Protein AF-A0A0H3ZPJ7-F1 (afdb_monomer)

Foldseek 3Di:
DCVVVVHDPPDPPPCPDDPPDPVDDDDDPDPDDDDPVNVVVVDDPPDPDPPDDDPVPPCPLVVLLVVLLVVLLPVVVVQPDPPSLVVLLVVLLVSSVVSQVPDPDGDDSVSSNVSSVVSSVVCVVQVDPVNVVVVCVVVQVVVCVVDDPSVDDDDCPDCVNVVVCVVVVHDPVVVVVCVVVVVD

Sequence (184 aa):
MIERLKADRGFAGLLTKNPLHPHWQNEFWTEHEYTLDELADYLDLKGHPLRGSEVSGLGRNCELFDSVRQWSYKAIREFWAPNYKRDWNSAVYDHVEALNAQFKVPLPVSEVKAIAKSIANWTYREFTPEKFRQSQAKKGAKGGKASKGGGRPISESSENQQEPWSKLGISRRTYYNWKQSGKI

Secondary structure (DSSP, 8-state):
-TTTTT--TT--S-----TT-TTS----S-SSPPPHHHHHHT---S----S----TTTHHHHHHHHHHHHHHHHHGGGG-STTTHHHHHHHHHHHHHHHHTTSSSPPPHHHHHHHHHHHHHHHHHH--HHHHHHHHHHHHHHHHHH-SGGG----TT-HHHH-HHHHTTS-HHHHHHHHHTT--

InterPro domains:
  IPR004322 Plasmid replicase, bacterial [PF03090] (1-42)
  IPR013321 Arc-type ribbon-helix-helix [G3DSA:1.10.1220.10] (152-181)
  IPR014820 Primase, C-terminal 1 [PF08708] (58-125)

Organism: NCBI:txid212663

Nearest PDB structures (foldseek):
  3vw4-assembly2_B  TM=8.710E-01  e=1.421E-07  Escherichia coli
  7ohd-assembly2_B  TM=3.937E-01  e=5.193E+00  Mus musculus
  6h6j-assembly1_A  TM=3.822E-01  e=5.804E+00  Mus musculus

Structure (mmCIF, N/CA/C/O backbone):
data_AF-A0A0H3ZPJ7-F1
#
_entry.id   AF-A0A0H3ZPJ7-F1
#
loop_
_atom_site.group_PDB
_atom_site.id
_atom_site.type_symbol
_atom_site.label_atom_id
_atom_site.label_alt_id
_atom_site.label_comp_id
_atom_site.label_asym_id
_atom_site.label_entity_id
_atom_site.label_seq_id
_atom_site.pdbx_PDB_ins_code
_atom_site.Cartn_x
_atom_site.Cartn_y
_atom_site.Cartn_z
_atom_site.occupancy
_atom_site.B_iso_or_eq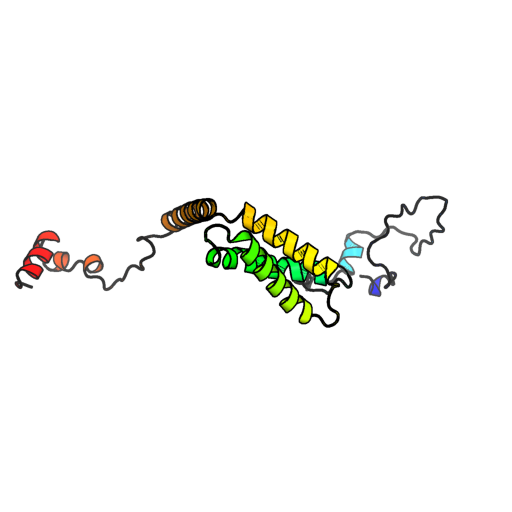uiv
_atom_site.auth_seq_id
_atom_site.auth_comp_id
_atom_site.auth_asym_id
_atom_site.auth_atom_id
_atom_site.pdbx_PDB_model_num
ATOM 1 N N . MET A 1 1 ? -0.942 19.058 -31.421 1.00 57.28 1 MET A N 1
ATOM 2 C CA . MET A 1 1 ? 0.259 19.916 -31.511 1.00 57.28 1 MET A CA 1
ATOM 3 C C . MET A 1 1 ? 1.301 19.425 -32.526 1.00 57.28 1 MET A C 1
ATOM 5 O O . MET A 1 1 ? 1.442 20.096 -33.536 1.00 57.28 1 MET A O 1
ATOM 9 N N . ILE A 1 2 ? 1.963 18.266 -32.343 1.00 60.12 2 ILE A N 1
ATOM 10 C CA . ILE A 1 2 ? 3.084 17.800 -33.207 1.00 60.12 2 ILE A CA 1
ATOM 11 C C . ILE A 1 2 ? 2.729 17.773 -34.706 1.00 60.12 2 ILE A C 1
ATOM 13 O O . ILE A 1 2 ? 3.448 18.340 -35.519 1.00 60.12 2 ILE A O 1
ATOM 17 N N . GLU A 1 3 ? 1.590 17.184 -35.083 1.00 62.16 3 GLU A N 1
ATOM 18 C CA . GLU A 1 3 ? 1.192 17.088 -36.498 1.00 62.16 3 GLU A CA 1
ATOM 19 C C . GLU A 1 3 ? 0.785 18.424 -37.125 1.00 62.16 3 GLU A C 1
ATOM 21 O O . GLU A 1 3 ? 1.022 18.640 -38.310 1.00 62.16 3 GLU A O 1
ATOM 26 N N . ARG A 1 4 ? 0.193 19.329 -36.336 1.00 67.12 4 ARG A N 1
ATOM 27 C CA . ARG A 1 4 ? -0.276 20.634 -36.827 1.00 67.12 4 ARG A CA 1
ATOM 28 C C . ARG A 1 4 ? 0.869 21.623 -37.016 1.00 67.12 4 ARG A C 1
ATOM 30 O O . ARG A 1 4 ? 0.864 22.357 -37.994 1.00 67.12 4 ARG A O 1
ATOM 37 N N . LEU A 1 5 ? 1.866 21.583 -36.131 1.00 70.44 5 LEU A N 1
ATOM 38 C CA . LEU A 1 5 ? 3.073 22.411 -36.225 1.00 70.44 5 LEU A CA 1
ATOM 39 C C . LEU A 1 5 ? 4.174 21.774 -37.088 1.00 70.44 5 LEU A C 1
ATOM 41 O O . LEU A 1 5 ? 5.267 22.320 -37.169 1.00 70.44 5 LEU A O 1
ATOM 45 N N . LYS A 1 6 ? 3.914 20.605 -37.703 1.00 67.75 6 LYS A N 1
ATOM 46 C CA . LYS A 1 6 ? 4.928 19.788 -38.400 1.00 67.75 6 LYS A CA 1
ATOM 47 C C . LYS A 1 6 ? 6.196 19.578 -37.557 1.00 67.75 6 LYS A C 1
ATOM 49 O O . LYS A 1 6 ? 7.298 19.498 -38.091 1.00 67.75 6 LYS A O 1
ATOM 54 N N . ALA A 1 7 ? 6.034 19.504 -36.238 1.00 68.19 7 ALA A N 1
ATOM 55 C CA . ALA A 1 7 ? 7.143 19.296 -35.324 1.00 68.19 7 ALA A CA 1
ATOM 56 C C . ALA A 1 7 ? 7.686 17.868 -35.470 1.00 68.19 7 ALA A C 1
ATOM 58 O O . ALA A 1 7 ? 6.976 16.958 -35.913 1.00 68.19 7 ALA A O 1
ATOM 59 N N . ASP A 1 8 ? 8.943 17.672 -35.076 1.00 67.94 8 ASP A N 1
ATOM 60 C CA . ASP A 1 8 ? 9.596 16.369 -35.144 1.00 67.94 8 ASP A CA 1
ATOM 61 C C . ASP A 1 8 ? 8.809 15.312 -34.347 1.00 67.94 8 ASP A C 1
ATOM 63 O O . ASP A 1 8 ? 8.643 15.400 -33.128 1.00 67.94 8 ASP A O 1
ATOM 67 N N . ARG A 1 9 ? 8.325 14.287 -35.058 1.00 62.84 9 ARG A N 1
ATOM 68 C CA . ARG A 1 9 ? 7.569 13.163 -34.488 1.00 62.84 9 ARG A CA 1
ATOM 69 C C . ARG A 1 9 ? 8.439 12.252 -33.617 1.00 62.84 9 ARG A C 1
ATOM 71 O O . ARG A 1 9 ? 7.895 11.523 -32.793 1.00 62.84 9 ARG A O 1
ATOM 78 N N . GLY A 1 10 ? 9.760 12.284 -33.796 1.00 61.53 10 GLY A N 1
ATOM 79 C CA . GLY A 1 10 ? 10.735 11.544 -32.996 1.00 61.53 10 GLY A CA 1
ATOM 80 C C . GLY A 1 10 ? 11.135 12.245 -31.695 1.00 61.53 10 GLY A C 1
ATOM 81 O O . GLY A 1 10 ? 11.899 11.680 -30.909 1.00 61.53 10 GLY A O 1
ATOM 82 N N . PHE A 1 11 ? 10.630 13.456 -31.437 1.00 65.19 11 PHE A N 1
ATOM 83 C CA . PHE A 1 11 ? 10.995 14.215 -30.248 1.00 65.19 11 PHE A CA 1
ATOM 84 C C . PHE A 1 11 ? 10.421 13.584 -28.967 1.00 65.19 11 PHE A C 1
ATOM 86 O O . PHE A 1 11 ? 9.252 13.749 -28.624 1.00 65.19 11 PHE A O 1
ATOM 93 N N . ALA A 1 12 ? 11.278 12.885 -28.219 1.00 63.12 12 ALA A N 1
ATOM 94 C CA . ALA A 1 12 ? 10.927 12.181 -26.983 1.00 63.12 12 ALA A CA 1
ATOM 95 C C . ALA A 1 12 ? 11.030 13.045 -25.701 1.00 63.12 12 ALA A C 1
ATOM 97 O O . ALA A 1 12 ? 11.075 12.507 -24.596 1.00 63.12 12 ALA A O 1
ATOM 98 N N . GLY A 1 13 ? 11.105 14.379 -25.818 1.00 58.56 13 GLY A N 1
ATOM 99 C CA . GLY A 1 13 ? 11.109 15.297 -24.665 1.00 58.56 13 GLY A CA 1
ATOM 100 C C . GLY A 1 13 ? 12.441 15.432 -23.911 1.00 58.56 13 GLY A C 1
ATOM 101 O O . GLY A 1 13 ? 12.514 16.167 -22.930 1.00 58.56 13 GLY A O 1
ATOM 102 N N . LEU A 1 14 ? 13.508 14.765 -24.359 1.00 58.97 14 LEU A N 1
ATOM 103 C CA . LEU A 1 14 ? 14.833 14.787 -23.725 1.00 58.97 14 LEU A CA 1
ATOM 104 C C . LEU A 1 14 ? 15.836 15.618 -24.541 1.00 58.97 14 LEU A C 1
ATOM 106 O O . LEU A 1 14 ? 16.845 15.103 -25.013 1.00 58.97 14 LEU A O 1
ATOM 110 N N . LEU A 1 15 ? 15.585 16.918 -24.70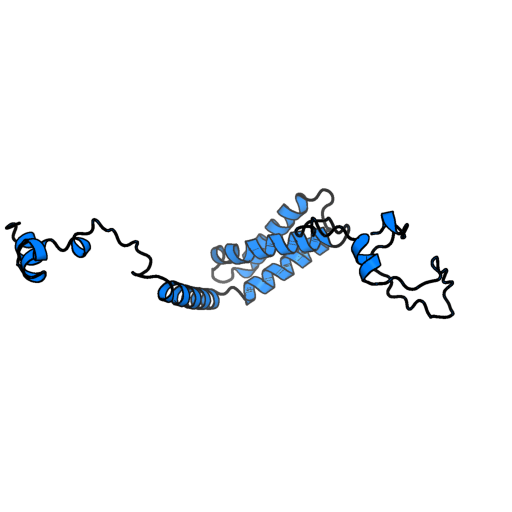0 1.00 58.75 15 LEU A N 1
ATOM 111 C CA . LEU A 1 15 ? 16.628 17.858 -25.128 1.00 58.75 15 LEU A CA 1
ATOM 112 C C . LEU A 1 15 ? 17.147 18.611 -23.899 1.00 58.75 15 LEU A C 1
ATOM 114 O O . LEU A 1 15 ? 16.733 19.725 -23.605 1.00 58.75 15 LEU A O 1
ATOM 118 N N . THR A 1 16 ? 18.105 18.025 -23.173 1.00 57.16 16 THR A N 1
ATOM 119 C CA . THR A 1 16 ? 18.938 18.770 -22.204 1.00 57.16 16 THR A CA 1
ATOM 120 C C . THR A 1 16 ? 20.030 19.514 -22.957 1.00 57.16 16 THR A C 1
ATOM 122 O O . THR A 1 16 ? 21.229 19.245 -22.826 1.00 57.16 16 THR A O 1
ATOM 125 N N . LYS A 1 17 ? 19.600 20.365 -23.875 1.00 66.19 17 LYS A N 1
ATOM 126 C CA . LYS A 1 17 ? 20.463 20.991 -24.847 1.00 66.19 17 LYS A CA 1
ATOM 127 C C . LYS A 1 17 ? 20.026 22.465 -24.942 1.00 66.19 17 LYS A C 1
ATOM 129 O O . LYS A 1 17 ? 18.938 22.728 -25.419 1.00 66.19 17 LYS A O 1
ATOM 134 N N . ASN A 1 18 ? 20.867 23.402 -24.470 1.00 76.31 18 ASN A N 1
ATOM 135 C CA . ASN A 1 18 ? 20.827 24.852 -24.723 1.00 76.31 18 ASN A CA 1
ATOM 136 C C . ASN A 1 18 ? 20.990 25.235 -26.217 1.00 76.31 18 ASN A C 1
ATOM 138 O O . ASN A 1 18 ? 22.128 25.294 -26.695 1.00 76.31 18 ASN A O 1
ATOM 142 N N . PRO A 1 19 ? 19.902 25.570 -26.931 1.00 73.88 19 PRO A N 1
ATOM 143 C CA . PRO A 1 19 ? 19.936 25.878 -28.363 1.00 73.88 19 PRO A CA 1
ATOM 144 C C . PRO A 1 19 ? 20.865 27.043 -28.727 1.00 73.88 19 PRO A C 1
ATOM 146 O O . PRO A 1 19 ? 21.285 27.157 -29.864 1.00 73.88 19 PRO A O 1
ATOM 149 N N . LEU A 1 20 ? 21.260 27.895 -27.779 1.00 76.06 20 LEU A N 1
ATOM 150 C CA . LEU A 1 20 ? 22.161 29.022 -28.036 1.00 76.06 20 LEU A CA 1
ATOM 151 C C . LEU A 1 20 ? 23.656 28.649 -28.001 1.00 76.06 20 LEU A C 1
ATOM 153 O O . LEU A 1 20 ? 24.513 29.529 -28.064 1.00 76.06 20 LEU A O 1
ATOM 157 N N . HIS A 1 21 ? 24.008 27.369 -27.857 1.00 83.00 21 HIS A N 1
ATOM 158 C CA . HIS A 1 21 ? 25.408 26.953 -27.787 1.00 83.00 21 HIS A CA 1
ATOM 159 C C . HIS A 1 21 ? 26.080 26.942 -29.185 1.00 83.00 21 HIS A C 1
ATOM 161 O O . HIS A 1 21 ? 25.574 26.264 -30.079 1.00 83.00 21 HIS A O 1
ATOM 167 N N . PRO A 1 22 ? 27.265 27.570 -29.385 1.00 82.44 22 PRO A N 1
ATOM 168 C CA . PRO A 1 22 ? 27.910 27.713 -30.707 1.00 82.44 22 PRO A CA 1
ATOM 169 C C . PRO A 1 22 ? 28.245 26.407 -31.440 1.00 82.44 22 PRO A C 1
ATOM 171 O O . PRO A 1 22 ? 28.448 26.392 -32.647 1.00 82.44 22 PRO A O 1
ATOM 174 N N . HIS A 1 23 ? 28.345 25.301 -30.704 1.00 81.19 23 HIS A N 1
ATOM 175 C CA . HIS A 1 23 ? 28.649 23.980 -31.262 1.00 81.19 23 HIS A CA 1
ATOM 176 C C . HIS A 1 23 ? 27.481 23.379 -32.063 1.00 81.19 23 HIS A C 1
ATOM 178 O O . HIS A 1 23 ? 27.643 22.313 -32.657 1.00 81.19 23 HIS A O 1
ATOM 184 N N . TRP A 1 24 ? 26.281 23.966 -32.002 1.00 80.88 24 TRP A N 1
ATOM 185 C CA . TRP A 1 24 ? 25.080 23.368 -32.585 1.00 80.88 24 TRP A CA 1
ATOM 186 C C . TRP A 1 24 ? 24.610 24.167 -33.781 1.00 80.88 24 TRP A C 1
ATOM 188 O O . TRP A 1 24 ? 24.592 25.395 -33.775 1.00 80.88 24 TRP A O 1
ATOM 198 N N . GLN A 1 25 ? 24.223 23.433 -34.814 1.00 77.06 25 GLN A N 1
ATOM 199 C CA . GLN A 1 25 ? 23.571 23.999 -35.977 1.00 77.06 25 GLN A CA 1
ATOM 200 C C . GLN A 1 25 ? 22.084 24.057 -35.653 1.00 77.06 25 GLN A C 1
ATOM 202 O O . GLN A 1 25 ? 21.437 23.020 -35.516 1.00 77.06 25 GLN A O 1
ATOM 207 N N . ASN A 1 26 ? 21.577 25.269 -35.452 1.00 76.56 26 ASN A N 1
ATOM 208 C CA . ASN A 1 26 ? 20.162 25.502 -35.212 1.00 76.56 26 ASN A CA 1
ATOM 209 C C . ASN A 1 26 ? 19.521 25.983 -36.505 1.00 76.56 26 ASN A C 1
ATOM 211 O O . ASN A 1 26 ? 20.038 26.891 -37.153 1.00 76.56 26 ASN A O 1
ATOM 215 N N . GLU A 1 27 ? 18.380 25.400 -36.834 1.00 77.69 27 GLU A N 1
ATOM 216 C CA . GLU A 1 27 ? 17.537 25.837 -37.935 1.00 77.69 27 GLU A CA 1
ATOM 217 C C . GLU A 1 27 ? 16.193 26.271 -37.351 1.00 77.69 27 GLU A C 1
ATOM 219 O O . GLU A 1 27 ? 15.517 25.496 -36.669 1.00 77.69 27 GLU A O 1
ATOM 224 N N . PHE A 1 28 ? 15.841 27.537 -37.565 1.00 76.94 28 PHE A N 1
ATOM 225 C CA . PHE A 1 28 ? 14.579 28.108 -37.111 1.00 76.94 28 PHE A CA 1
ATOM 226 C C . PHE A 1 28 ? 13.590 28.084 -38.273 1.00 76.94 28 PHE A C 1
ATOM 228 O O . PHE A 1 28 ? 13.824 28.687 -39.314 1.00 76.94 28 PHE A O 1
ATOM 235 N N . TRP A 1 29 ? 12.477 27.383 -38.083 1.00 74.62 29 TRP A N 1
ATOM 236 C CA . TRP A 1 29 ? 11.461 27.165 -39.119 1.00 74.62 29 TRP A CA 1
ATOM 237 C C . TRP A 1 29 ? 10.381 28.253 -39.132 1.00 74.62 29 TRP A C 1
ATOM 239 O O . TRP A 1 29 ? 9.419 28.180 -39.894 1.00 74.62 29 TRP A O 1
ATOM 249 N N . THR A 1 30 ? 10.488 29.238 -38.242 1.00 77.31 30 THR A N 1
ATOM 250 C CA . THR A 1 30 ? 9.499 30.300 -38.058 1.00 77.31 30 THR A CA 1
ATOM 251 C C . THR A 1 30 ? 10.226 31.592 -37.708 1.00 77.31 30 THR A C 1
ATOM 253 O O . THR A 1 30 ? 11.152 31.582 -36.901 1.00 77.31 30 THR A O 1
ATOM 256 N N . GLU A 1 31 ? 9.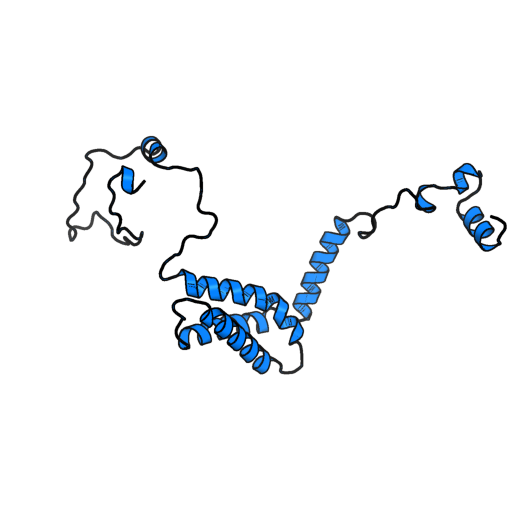818 32.694 -38.333 1.00 79.81 31 GLU A N 1
ATOM 257 C CA . GLU A 1 31 ? 10.445 34.015 -38.166 1.00 79.81 31 GLU A CA 1
ATOM 258 C C . GLU A 1 31 ? 9.879 34.814 -36.981 1.00 79.81 31 GLU A C 1
ATOM 260 O O . GLU A 1 31 ? 10.389 35.882 -36.652 1.00 79.81 31 GLU A O 1
ATOM 265 N N . HIS A 1 32 ? 8.819 34.313 -36.342 1.00 83.81 32 HIS A N 1
ATOM 266 C CA . HIS A 1 32 ? 8.137 34.966 -35.231 1.00 83.81 32 HIS A CA 1
ATOM 267 C C . HIS A 1 32 ? 8.015 34.040 -34.021 1.00 83.81 32 HIS A C 1
ATOM 269 O O . HIS A 1 32 ? 8.053 32.813 -34.129 1.00 83.81 32 HIS A O 1
ATOM 275 N N . GLU A 1 33 ? 7.863 34.661 -32.855 1.00 82.12 33 GLU A N 1
ATOM 276 C CA . GLU A 1 33 ? 7.573 33.966 -31.610 1.00 82.12 33 GLU A CA 1
ATOM 277 C C . GLU A 1 33 ? 6.096 33.577 -31.571 1.00 82.12 33 GLU A C 1
ATOM 279 O O . GLU A 1 33 ? 5.216 34.407 -31.806 1.00 82.12 33 GLU A O 1
ATOM 284 N N . TYR A 1 34 ? 5.824 32.315 -31.247 1.00 81.38 34 TYR A N 1
ATOM 285 C CA . TYR A 1 34 ? 4.460 31.846 -31.045 1.00 81.38 34 TYR A CA 1
ATOM 286 C C . TYR A 1 34 ? 3.856 32.499 -29.802 1.00 81.38 34 TYR A C 1
ATOM 288 O O . TYR A 1 34 ? 4.426 32.431 -28.708 1.00 81.38 34 TYR A O 1
ATOM 296 N N . THR A 1 35 ? 2.669 33.081 -29.949 1.00 85.56 35 THR A N 1
ATOM 297 C CA . THR A 1 35 ? 1.916 33.572 -28.789 1.00 85.56 35 THR A CA 1
ATOM 298 C C . THR A 1 35 ? 1.257 32.409 -28.051 1.00 85.56 35 THR A C 1
ATOM 300 O O . THR A 1 35 ? 0.949 31.370 -28.634 1.00 85.56 35 THR A O 1
ATOM 303 N N . LEU A 1 36 ? 1.019 32.561 -26.745 1.00 79.69 36 LEU A N 1
ATOM 304 C CA . LEU A 1 36 ? 0.392 31.492 -25.959 1.00 79.69 36 LEU A CA 1
ATOM 305 C C . LEU A 1 36 ? -1.026 31.158 -26.455 1.00 79.69 36 LEU A C 1
ATOM 307 O O . LEU A 1 36 ? -1.427 29.998 -26.401 1.00 79.69 36 LEU A O 1
ATOM 311 N N . ASP A 1 37 ? -1.749 32.167 -26.943 1.00 82.69 37 ASP A N 1
ATOM 312 C CA . ASP A 1 37 ? -3.102 32.037 -27.493 1.00 82.69 37 ASP A CA 1
ATOM 313 C C . ASP A 1 37 ? -3.096 31.197 -28.780 1.00 82.69 37 ASP A C 1
ATOM 315 O O . ASP A 1 37 ? -3.807 30.203 -28.891 1.00 82.69 37 ASP A O 1
ATOM 319 N N . GLU A 1 38 ? -2.161 31.489 -29.687 1.00 83.31 38 GLU A N 1
ATOM 320 C CA . GLU A 1 38 ? -1.937 30.700 -30.898 1.00 83.31 38 GLU A CA 1
ATOM 321 C C . GLU A 1 38 ? -1.573 29.239 -30.580 1.00 83.31 38 GLU A C 1
ATOM 323 O O . GLU A 1 38 ? -2.079 28.307 -31.206 1.00 83.31 38 GLU A O 1
ATOM 328 N N . LEU A 1 39 ? -0.716 29.000 -29.582 1.00 80.12 39 LEU A N 1
ATOM 329 C CA . LEU A 1 39 ? -0.367 27.635 -29.177 1.00 80.12 39 LEU A CA 1
ATOM 330 C C . LEU A 1 39 ? -1.571 26.870 -28.608 1.00 80.12 39 LEU A C 1
ATOM 332 O O . LEU A 1 39 ? -1.645 25.645 -28.770 1.00 80.12 39 LEU A O 1
ATOM 336 N N . ALA A 1 40 ? -2.502 27.570 -27.954 1.00 79.88 40 ALA A N 1
ATOM 337 C CA . ALA A 1 40 ? -3.706 26.982 -27.382 1.00 79.88 40 ALA A CA 1
ATOM 338 C C . ALA A 1 40 ? -4.679 26.492 -28.467 1.00 79.88 40 ALA A C 1
ATOM 340 O O . ALA A 1 40 ? -5.249 25.411 -28.310 1.00 79.88 40 ALA A O 1
ATOM 341 N N . ASP A 1 41 ? -4.781 27.188 -29.603 1.00 80.56 41 ASP A N 1
ATOM 342 C CA . ASP A 1 41 ? -5.608 26.770 -30.749 1.00 80.56 41 ASP A CA 1
ATOM 343 C C . ASP A 1 41 ? -5.180 25.412 -31.345 1.00 80.56 41 ASP A C 1
ATOM 345 O O . ASP A 1 41 ? -5.970 24.691 -31.971 1.00 80.56 41 ASP A O 1
ATOM 349 N N . TYR A 1 42 ? -3.920 25.017 -31.136 1.00 73.94 42 TYR A N 1
ATOM 350 C CA . TYR A 1 42 ? -3.364 23.739 -31.595 1.00 73.94 42 TYR A CA 1
ATOM 351 C C . TYR A 1 42 ? -3.416 22.612 -30.550 1.00 73.94 42 TYR A C 1
ATOM 353 O O . TYR A 1 42 ? -2.970 21.481 -30.838 1.00 73.94 42 TYR A O 1
ATOM 361 N N . LEU A 1 43 ? -3.934 22.900 -29.352 1.00 70.88 43 LEU A N 1
ATOM 362 C CA . LEU A 1 43 ? -4.052 21.971 -28.235 1.00 70.88 43 LEU A CA 1
ATOM 363 C C . LEU A 1 43 ? -5.510 21.536 -28.052 1.00 70.88 43 LEU A C 1
ATOM 365 O O . LEU A 1 43 ? -6.354 22.292 -27.581 1.00 70.88 43 LEU A O 1
ATOM 369 N N . ASP A 1 44 ? -5.807 20.276 -28.367 1.00 67.19 44 ASP A N 1
ATOM 370 C CA . ASP A 1 44 ? -7.100 19.700 -28.001 1.00 67.19 44 ASP A CA 1
ATOM 371 C C . ASP A 1 44 ? -7.082 19.306 -26.515 1.00 67.19 44 ASP A C 1
ATOM 373 O O . ASP A 1 44 ? -6.443 18.331 -26.121 1.00 67.19 44 ASP A O 1
ATOM 377 N N . LEU A 1 45 ? -7.756 20.094 -25.673 1.00 65.44 45 LEU A N 1
ATOM 378 C CA . LEU A 1 45 ? -7.901 19.824 -24.236 1.00 65.44 45 LEU A CA 1
ATOM 379 C C . LEU A 1 45 ? -8.919 18.708 -23.943 1.00 65.44 45 LEU A C 1
ATOM 381 O O . LEU A 1 45 ? -9.067 18.290 -22.787 1.00 65.44 45 LEU A O 1
ATOM 385 N N . LYS A 1 46 ? -9.645 18.216 -24.957 1.00 57.31 46 LYS A N 1
ATOM 386 C CA . LYS A 1 46 ? -10.611 17.127 -24.793 1.00 57.31 46 LYS A CA 1
ATOM 387 C C . LYS A 1 46 ? -9.877 15.797 -24.691 1.00 57.31 46 LYS A C 1
ATOM 389 O O . LYS A 1 46 ? -9.697 15.076 -25.662 1.00 57.31 46 LYS A O 1
ATOM 394 N N . GLY A 1 47 ? -9.496 15.461 -23.466 1.00 56.59 47 GLY A N 1
ATOM 395 C CA . GLY A 1 47 ? -8.855 14.191 -23.156 1.00 56.59 47 GLY A CA 1
ATOM 396 C C . GLY A 1 47 ? -7.410 14.397 -22.757 1.00 56.59 47 GLY A C 1
ATOM 397 O O . GLY A 1 47 ? -6.488 13.985 -23.453 1.00 56.59 47 GLY A O 1
ATOM 398 N N . HIS A 1 48 ? -7.208 14.968 -21.570 1.00 45.62 48 HIS A N 1
ATOM 399 C CA . HIS A 1 48 ? -6.004 14.630 -20.827 1.00 45.62 48 HIS A CA 1
ATOM 400 C C . HIS A 1 48 ? -5.946 13.096 -20.778 1.00 45.62 48 HIS A C 1
ATOM 402 O O . HIS A 1 48 ? -6.942 12.501 -20.347 1.00 45.62 48 HIS A O 1
ATOM 408 N N . PRO A 1 49 ? -4.862 12.431 -21.220 1.00 48.97 49 PRO A N 1
ATOM 409 C CA . PRO A 1 49 ? -4.771 10.993 -21.066 1.00 48.97 49 PRO A CA 1
ATOM 410 C C . PRO A 1 49 ? -4.935 10.714 -19.575 1.00 48.97 49 PRO A C 1
ATOM 412 O O . PRO A 1 49 ? -4.135 11.154 -18.739 1.00 48.97 49 PRO A O 1
ATOM 415 N N . LEU A 1 50 ? -6.050 10.070 -19.231 1.00 51.03 50 LEU A N 1
ATOM 416 C CA . LEU A 1 50 ? -6.232 9.425 -17.945 1.00 51.03 50 LEU A CA 1
ATOM 417 C C . LEU A 1 50 ? -5.035 8.489 -17.840 1.00 51.03 50 LEU A C 1
ATOM 419 O O . LEU A 1 50 ? -4.933 7.593 -18.667 1.00 51.03 50 LEU A O 1
ATOM 423 N N . ARG A 1 51 ? -4.090 8.794 -16.937 1.00 49.09 51 ARG A N 1
ATOM 424 C CA . ARG A 1 51 ? -2.862 8.024 -16.653 1.00 49.09 51 ARG A CA 1
ATOM 425 C C . ARG A 1 51 ? -2.882 6.633 -17.293 1.00 49.09 51 ARG A C 1
ATOM 427 O O . ARG A 1 51 ? -3.498 5.720 -16.753 1.00 49.09 51 ARG A O 1
ATOM 434 N N . GLY A 1 52 ? -2.236 6.505 -18.443 1.00 50.12 52 GLY A N 1
ATOM 435 C CA . GLY A 1 52 ? -2.352 5.294 -19.246 1.00 50.12 52 GLY A CA 1
ATOM 436 C C . GLY A 1 52 ? -1.990 5.556 -20.695 1.00 50.12 52 GLY A C 1
ATOM 437 O O . GLY A 1 52 ? -2.820 5.411 -21.578 1.00 50.12 52 GLY A O 1
ATOM 438 N N . SER A 1 53 ? -0.757 5.988 -20.944 1.00 42.03 53 SER A N 1
ATOM 439 C CA . SER A 1 53 ? -0.165 5.872 -22.273 1.00 42.03 53 SER A CA 1
ATOM 440 C C . SER A 1 53 ? 1.233 5.320 -22.087 1.00 42.03 53 SER A C 1
ATOM 442 O O . SER A 1 53 ? 2.032 5.868 -21.327 1.00 42.03 53 SER A O 1
ATOM 444 N N . GLU A 1 54 ? 1.465 4.184 -22.726 1.00 50.12 54 GLU A N 1
ATOM 445 C CA . GLU A 1 54 ? 2.640 3.335 -22.627 1.00 50.12 54 GLU A CA 1
ATOM 446 C C . GLU A 1 54 ? 3.931 4.140 -22.817 1.00 50.12 54 GLU A C 1
ATOM 448 O O . GLU A 1 54 ? 4.321 4.495 -23.928 1.00 50.12 54 GLU A O 1
ATOM 453 N N . VAL A 1 55 ? 4.637 4.414 -21.718 1.00 43.09 55 VAL A N 1
ATOM 454 C CA . VAL A 1 55 ? 6.017 4.896 -21.792 1.00 43.09 55 VAL A CA 1
ATOM 455 C C . VAL A 1 55 ? 6.891 3.671 -22.012 1.00 43.09 55 VAL A C 1
ATOM 457 O O . VAL A 1 55 ? 7.333 3.013 -21.064 1.00 43.09 55 VAL A O 1
ATOM 460 N N . SER A 1 56 ? 7.076 3.348 -23.291 1.00 46.53 56 SER A N 1
ATOM 461 C CA . SER A 1 56 ? 8.046 2.389 -23.817 1.00 46.53 56 SER A CA 1
ATOM 462 C C . SER A 1 56 ? 9.418 2.613 -23.164 1.00 46.53 56 SER A C 1
ATOM 464 O O . SER A 1 56 ? 10.195 3.459 -23.593 1.00 46.53 56 SER A O 1
ATOM 466 N N . GLY A 1 57 ? 9.693 1.889 -22.076 1.00 48.84 57 GLY A N 1
ATOM 467 C CA . GLY A 1 57 ? 10.974 1.903 -21.360 1.00 48.84 57 GLY A CA 1
ATOM 468 C C . GLY A 1 57 ? 10.879 2.142 -19.850 1.00 48.84 57 GLY A C 1
ATOM 469 O O . GLY A 1 57 ? 11.595 1.481 -19.108 1.00 48.84 57 GLY A O 1
ATOM 470 N N . LEU A 1 58 ? 9.962 2.996 -19.382 1.00 54.91 58 LEU A N 1
ATOM 471 C CA . LEU A 1 58 ? 9.771 3.316 -17.950 1.00 54.91 58 LEU A CA 1
ATOM 472 C C . LEU A 1 58 ? 8.515 2.667 -17.347 1.00 54.91 58 LEU A C 1
ATOM 474 O O . LEU A 1 58 ? 8.419 2.526 -16.131 1.00 54.91 58 LEU A O 1
ATOM 478 N N . GLY A 1 59 ? 7.558 2.254 -18.185 1.00 71.50 59 GLY A N 1
ATOM 479 C CA . GLY A 1 59 ? 6.253 1.768 -17.735 1.00 71.50 59 GLY A CA 1
ATOM 480 C C . GLY A 1 59 ? 6.316 0.460 -16.951 1.00 71.50 59 GLY A C 1
ATOM 481 O O . GLY A 1 59 ? 5.795 0.405 -15.851 1.00 71.50 59 GLY A O 1
ATOM 482 N N . ARG A 1 60 ? 7.012 -0.565 -17.461 1.00 84.50 60 ARG A N 1
ATOM 483 C CA . ARG A 1 60 ? 6.969 -1.931 -16.892 1.00 84.50 60 ARG A CA 1
ATOM 484 C C . ARG A 1 60 ? 7.501 -2.016 -15.464 1.00 84.50 60 ARG A C 1
ATOM 486 O O . ARG A 1 60 ? 6.882 -2.650 -14.620 1.00 84.50 60 ARG A O 1
ATOM 493 N N . ASN A 1 61 ? 8.641 -1.377 -15.188 1.00 89.06 61 ASN A N 1
ATOM 494 C CA . ASN A 1 61 ? 9.227 -1.365 -13.846 1.00 89.06 61 ASN A CA 1
ATOM 495 C C . ASN A 1 61 ? 8.303 -0.631 -12.862 1.00 89.06 61 ASN A C 1
ATOM 497 O O . ASN A 1 61 ? 7.955 -1.183 -11.819 1.00 89.06 61 ASN A O 1
ATOM 501 N N . CYS A 1 62 ? 7.843 0.569 -13.235 1.00 87.25 62 CYS A N 1
ATOM 502 C CA . CYS A 1 62 ? 6.924 1.365 -12.423 1.00 87.25 62 CYS A CA 1
ATOM 503 C C . CYS A 1 62 ? 5.582 0.658 -12.205 1.00 87.25 62 CYS A C 1
ATOM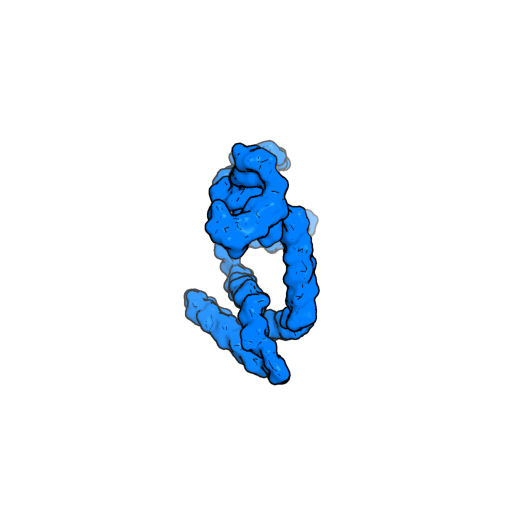 505 O O . CYS A 1 62 ? 5.098 0.622 -11.082 1.00 87.25 62 CYS A O 1
ATOM 507 N N . GLU A 1 63 ? 5.008 0.058 -13.244 1.00 87.94 63 GLU A N 1
ATOM 508 C CA . GLU A 1 63 ? 3.746 -0.682 -13.203 1.00 87.94 63 GLU A CA 1
ATOM 509 C C . GLU A 1 63 ? 3.849 -1.915 -12.306 1.00 87.94 63 GLU A C 1
ATOM 511 O O . GLU A 1 63 ? 2.993 -2.133 -11.444 1.00 87.94 63 GLU A O 1
ATOM 516 N N . LEU A 1 64 ? 4.931 -2.686 -12.453 1.00 91.62 64 LEU A N 1
ATOM 517 C CA . LEU A 1 64 ? 5.208 -3.838 -11.605 1.00 91.62 64 LEU A CA 1
ATOM 518 C C . LEU A 1 64 ? 5.387 -3.401 -10.147 1.00 91.62 64 LEU A C 1
ATOM 520 O O . LEU A 1 64 ? 4.767 -3.965 -9.247 1.00 91.62 64 LEU A O 1
ATOM 524 N N . PHE A 1 65 ? 6.171 -2.349 -9.902 1.00 94.56 65 PHE A N 1
ATOM 52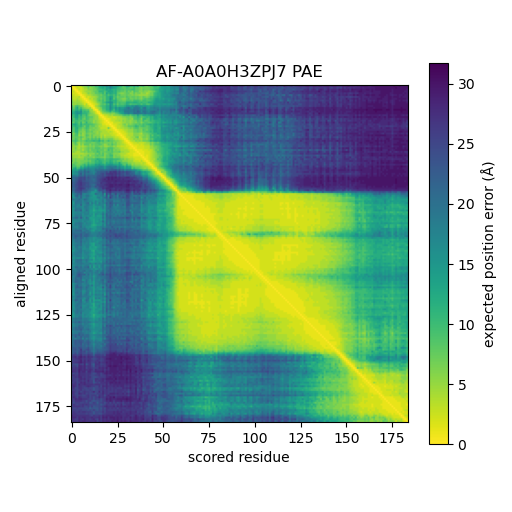5 C CA . PHE A 1 65 ? 6.369 -1.796 -8.566 1.00 94.56 65 PHE A CA 1
ATOM 526 C C . PHE A 1 65 ? 5.061 -1.274 -7.951 1.00 94.56 65 PHE A C 1
ATOM 528 O O . PHE A 1 65 ? 4.762 -1.581 -6.795 1.00 94.56 65 PHE A O 1
ATOM 535 N N . ASP A 1 66 ? 4.263 -0.514 -8.704 1.00 92.69 66 ASP A N 1
ATOM 536 C CA . ASP A 1 66 ? 2.998 0.067 -8.252 1.00 92.69 66 ASP A CA 1
ATOM 537 C C . ASP A 1 66 ? 1.947 -0.999 -7.936 1.00 92.69 66 ASP A C 1
ATOM 539 O O . ASP A 1 66 ? 1.235 -0.883 -6.933 1.00 92.69 66 ASP A O 1
ATOM 543 N N . SER A 1 67 ? 1.883 -2.053 -8.744 1.00 92.94 67 SER A N 1
ATOM 544 C CA . SER A 1 67 ? 0.961 -3.170 -8.537 1.00 92.94 67 SER A CA 1
ATOM 545 C C . SER A 1 67 ? 1.356 -3.979 -7.301 1.00 92.94 67 SER A C 1
ATOM 547 O O . SER A 1 67 ? 0.561 -4.146 -6.369 1.00 92.94 67 SER A O 1
ATOM 549 N N . VAL A 1 68 ? 2.625 -4.396 -7.228 1.00 96.19 68 VAL A N 1
ATOM 550 C CA . VAL A 1 68 ? 3.139 -5.221 -6.125 1.00 96.19 68 VAL A CA 1
ATOM 551 C C . VAL A 1 68 ? 3.104 -4.452 -4.807 1.00 96.19 68 VAL A C 1
ATOM 553 O O . VAL A 1 68 ? 2.711 -5.013 -3.783 1.00 96.19 68 VAL A O 1
ATOM 556 N N . ARG A 1 69 ? 3.465 -3.159 -4.782 1.00 95.69 69 ARG A N 1
ATOM 557 C CA . ARG A 1 69 ? 3.462 -2.396 -3.523 1.00 95.69 69 ARG A CA 1
ATOM 558 C C . ARG A 1 69 ? 2.051 -2.287 -2.946 1.00 95.69 69 ARG A C 1
ATOM 560 O O . ARG A 1 69 ? 1.880 -2.462 -1.743 1.00 95.69 69 ARG A O 1
ATOM 567 N N . GLN A 1 70 ? 1.032 -2.056 -3.776 1.00 95.38 70 GLN A N 1
ATOM 568 C CA . GLN A 1 70 ? -0.349 -1.935 -3.304 1.00 95.38 70 GLN A CA 1
ATOM 569 C C . GLN A 1 70 ? -0.871 -3.250 -2.726 1.00 95.38 70 GLN A C 1
ATOM 571 O O . GLN A 1 70 ? -1.511 -3.244 -1.669 1.00 95.38 70 GLN A O 1
ATOM 576 N N . TRP A 1 71 ? -0.556 -4.369 -3.383 1.00 97.00 71 TRP A N 1
ATOM 577 C CA . TRP A 1 71 ? -0.821 -5.704 -2.854 1.00 97.00 71 TRP A CA 1
ATOM 578 C C . TRP A 1 71 ? -0.103 -5.921 -1.511 1.00 97.00 71 TRP A C 1
ATOM 580 O O . TRP A 1 71 ? -0.733 -6.280 -0.510 1.00 97.00 71 TRP A O 1
ATOM 590 N N . SER A 1 72 ? 1.189 -5.588 -1.450 1.00 96.94 72 SER A N 1
ATOM 591 C CA . SER A 1 72 ? 2.049 -5.856 -0.293 1.00 96.94 72 SER A CA 1
ATOM 592 C C . SER A 1 72 ? 1.577 -5.176 0.999 1.00 96.94 72 SER A C 1
ATOM 594 O O . SER A 1 72 ? 1.660 -5.769 2.074 1.00 96.94 72 SER A O 1
ATOM 596 N N . TYR A 1 73 ? 0.990 -3.975 0.906 1.00 95.25 73 TYR A N 1
ATOM 597 C CA . TYR A 1 73 ? 0.463 -3.229 2.059 1.00 95.25 73 TYR A CA 1
ATOM 598 C C . TYR A 1 73 ? -0.644 -3.981 2.803 1.00 95.25 73 TYR A C 1
ATOM 600 O O . TYR A 1 73 ? -0.862 -3.757 3.997 1.00 95.25 73 TYR A O 1
ATOM 608 N N . LYS A 1 74 ? -1.377 -4.846 2.093 1.00 95.00 74 LYS A N 1
ATOM 609 C CA . LYS A 1 74 ? -2.435 -5.680 2.664 1.00 95.00 74 LYS A CA 1
ATOM 610 C C . LYS A 1 74 ? -1.911 -7.062 3.032 1.00 95.00 74 LYS A C 1
ATOM 612 O O . LYS A 1 74 ? -2.225 -7.504 4.138 1.00 95.00 74 LYS A O 1
ATOM 617 N N . ALA A 1 75 ? -1.139 -7.681 2.137 1.00 96.31 75 ALA A N 1
ATOM 618 C CA . ALA A 1 75 ? -0.680 -9.065 2.242 1.00 96.31 75 ALA A CA 1
ATOM 619 C C . ALA A 1 75 ? 0.279 -9.294 3.416 1.00 96.31 75 ALA A C 1
ATOM 621 O O . ALA A 1 75 ? 0.165 -10.304 4.098 1.00 96.31 75 ALA A O 1
ATOM 622 N N . ILE A 1 76 ? 1.153 -8.329 3.741 1.00 95.88 76 ILE A N 1
ATOM 623 C CA . ILE A 1 76 ? 2.135 -8.485 4.833 1.00 95.88 76 ILE A CA 1
ATOM 624 C C . ILE A 1 76 ? 1.501 -8.838 6.188 1.00 95.88 76 ILE A C 1
ATOM 626 O O . ILE A 1 76 ? 2.137 -9.456 7.038 1.00 95.88 76 ILE A O 1
ATOM 630 N N . ARG A 1 77 ? 0.228 -8.480 6.386 1.00 93.31 77 ARG A N 1
ATOM 631 C CA . ARG A 1 77 ? -0.518 -8.757 7.619 1.00 93.31 77 ARG A CA 1
ATOM 632 C C . ARG A 1 77 ? -0.753 -10.249 7.854 1.00 93.31 77 ARG A C 1
ATOM 634 O O . ARG A 1 77 ? -0.885 -10.649 9.003 1.00 93.31 77 ARG A O 1
ATOM 641 N N . GLU A 1 78 ? -0.800 -11.050 6.793 1.00 94.31 78 GLU A N 1
ATOM 642 C CA . GLU A 1 78 ? -0.978 -12.508 6.866 1.00 94.31 78 GLU A CA 1
ATOM 643 C C . GLU A 1 78 ? 0.309 -13.217 7.304 1.00 94.31 78 GLU A C 1
ATOM 645 O O . GLU A 1 78 ? 0.260 -14.311 7.856 1.00 94.31 78 GLU A O 1
ATOM 650 N N . PHE A 1 79 ? 1.459 -12.563 7.126 1.00 93.56 79 PHE A N 1
ATOM 651 C CA . PHE A 1 79 ? 2.775 -13.117 7.436 1.00 93.56 79 PHE A CA 1
ATOM 652 C C . PHE A 1 79 ? 3.285 -12.722 8.825 1.00 93.56 79 PHE A C 1
ATOM 654 O O . PHE A 1 79 ? 4.396 -13.093 9.185 1.00 93.56 79 PHE A O 1
ATOM 661 N N . TRP A 1 80 ? 2.524 -11.966 9.623 1.00 92.19 80 TRP A N 1
ATOM 662 C CA . TRP A 1 80 ? 2.956 -11.552 10.959 1.00 92.19 80 TRP A CA 1
ATOM 663 C C . TRP A 1 80 ? 3.118 -12.753 11.905 1.00 92.19 80 TRP A C 1
ATOM 665 O O . TRP A 1 80 ? 2.180 -13.184 12.569 1.00 92.19 80 TRP A O 1
ATOM 675 N N . ALA A 1 81 ? 4.348 -13.247 12.004 1.00 90.00 81 ALA A N 1
ATOM 676 C CA . ALA A 1 81 ? 4.782 -14.302 12.913 1.00 90.00 81 ALA A CA 1
ATOM 677 C C . ALA A 1 81 ? 6.202 -13.991 13.425 1.00 90.00 81 ALA A C 1
ATOM 679 O O . ALA A 1 81 ? 6.872 -13.110 12.888 1.00 90.00 81 ALA A O 1
ATOM 680 N N . PRO A 1 82 ? 6.722 -14.670 14.455 1.00 86.94 82 PRO A N 1
ATOM 681 C CA . PRO A 1 82 ? 8.137 -14.553 14.798 1.00 86.94 82 PRO A CA 1
ATOM 682 C C . PRO A 1 82 ? 9.027 -14.957 13.605 1.00 86.94 82 PRO A C 1
ATOM 684 O O . PRO A 1 82 ? 8.802 -15.991 12.989 1.00 86.94 82 PRO A O 1
ATOM 687 N N . ASN A 1 83 ? 10.046 -14.154 13.277 1.00 89.75 83 ASN A N 1
ATOM 688 C CA . ASN A 1 83 ? 11.052 -14.443 12.235 1.00 89.75 83 ASN A CA 1
ATOM 689 C C . ASN A 1 83 ? 10.544 -14.627 10.785 1.00 89.75 83 ASN A C 1
ATOM 691 O O . ASN A 1 83 ? 11.260 -15.162 9.941 1.00 89.75 83 ASN A O 1
ATOM 695 N N . TYR A 1 84 ? 9.379 -14.080 10.443 1.00 93.06 84 TYR A N 1
ATOM 696 C CA . TYR A 1 84 ? 8.763 -14.183 9.110 1.00 93.06 84 TYR A CA 1
ATOM 697 C C . TYR A 1 84 ? 9.485 -13.469 7.951 1.00 93.06 84 TYR A C 1
ATOM 699 O O . TYR A 1 84 ? 9.033 -13.524 6.810 1.00 93.06 84 TYR A O 1
ATOM 707 N N . LYS A 1 85 ? 10.601 -12.769 8.199 1.00 93.81 85 LYS A N 1
ATOM 708 C CA . LYS A 1 85 ? 11.281 -11.938 7.186 1.00 93.81 85 LYS A CA 1
ATOM 709 C C . LYS A 1 85 ? 11.676 -12.726 5.934 1.00 93.81 85 LYS A C 1
ATOM 711 O O . LYS A 1 85 ? 11.574 -12.206 4.826 1.00 93.81 85 LYS A O 1
ATOM 716 N N . ARG A 1 86 ? 12.164 -13.958 6.108 1.00 94.62 86 ARG A N 1
ATOM 717 C CA . ARG A 1 86 ? 12.578 -14.812 4.986 1.00 94.62 86 ARG A CA 1
ATOM 718 C C . ARG A 1 86 ? 11.375 -15.198 4.132 1.00 94.62 86 ARG A C 1
ATOM 720 O O . ARG A 1 86 ? 11.418 -15.024 2.919 1.00 94.62 86 ARG A O 1
ATOM 727 N N . ASP A 1 87 ? 10.316 -15.660 4.783 1.00 95.12 87 ASP A N 1
ATOM 728 C CA . ASP A 1 87 ? 9.114 -16.143 4.111 1.00 95.12 87 ASP A CA 1
ATOM 729 C C . ASP A 1 87 ? 8.380 -14.977 3.423 1.00 95.12 87 ASP A C 1
ATOM 731 O O . ASP A 1 87 ? 7.931 -15.113 2.290 1.00 95.12 87 ASP A O 1
ATOM 735 N N . TRP A 1 88 ? 8.391 -13.783 4.031 1.00 97.06 88 TRP A N 1
ATOM 736 C CA . TRP A 1 88 ? 7.903 -12.549 3.407 1.00 97.06 88 TRP A CA 1
ATOM 737 C C . TRP A 1 88 ? 8.701 -12.148 2.164 1.00 97.06 88 TRP A C 1
ATOM 739 O O . TRP A 1 88 ? 8.119 -11.830 1.129 1.00 97.06 88 TRP A O 1
ATOM 749 N N . ASN A 1 89 ? 10.035 -12.175 2.237 1.00 96.38 89 ASN A N 1
ATOM 750 C CA . ASN A 1 89 ? 10.874 -11.861 1.081 1.00 96.38 89 ASN A CA 1
ATOM 751 C C . ASN A 1 89 ? 10.628 -12.836 -0.080 1.00 96.38 89 ASN A C 1
ATOM 753 O O . ASN A 1 89 ? 10.618 -12.395 -1.228 1.00 96.38 89 ASN A O 1
ATOM 757 N N . SER A 1 90 ? 10.421 -14.126 0.217 1.00 96.38 90 SER A N 1
ATOM 758 C CA . SER A 1 90 ? 10.068 -15.134 -0.790 1.00 96.38 90 SER A CA 1
ATOM 759 C C . SER A 1 90 ? 8.707 -14.832 -1.407 1.00 96.38 90 SER A C 1
ATOM 761 O O . SER A 1 90 ? 8.616 -14.681 -2.616 1.00 96.38 90 SER A O 1
ATOM 763 N N . ALA A 1 91 ? 7.678 -14.610 -0.585 1.00 97.12 91 ALA A N 1
ATOM 764 C CA . ALA A 1 91 ? 6.326 -14.335 -1.068 1.00 97.12 91 ALA A CA 1
ATOM 765 C C . ALA A 1 91 ? 6.250 -13.087 -1.964 1.00 97.12 91 ALA A C 1
ATOM 767 O O . ALA A 1 91 ? 5.545 -13.080 -2.972 1.00 97.12 91 ALA A O 1
ATOM 768 N N . VAL A 1 92 ? 6.984 -12.020 -1.620 1.00 97.69 92 VAL A N 1
ATOM 769 C CA . VAL A 1 92 ? 7.061 -10.819 -2.465 1.00 97.69 92 VAL A CA 1
ATOM 770 C C . VAL A 1 92 ? 7.791 -11.119 -3.771 1.00 97.69 92 VAL A C 1
ATOM 772 O O . VAL A 1 92 ? 7.353 -10.648 -4.815 1.00 97.69 92 VAL A O 1
ATOM 775 N N . TYR A 1 93 ? 8.883 -11.887 -3.731 1.00 97.75 93 TYR A N 1
ATOM 776 C CA . TYR A 1 93 ? 9.600 -12.290 -4.940 1.00 97.75 93 TYR A CA 1
ATOM 777 C C . TYR A 1 93 ? 8.702 -13.103 -5.880 1.00 97.75 93 TYR A C 1
ATOM 779 O O . TYR A 1 93 ? 8.565 -12.724 -7.041 1.00 97.75 93 TYR A O 1
ATOM 787 N N . ASP A 1 94 ? 8.024 -14.125 -5.359 1.00 97.19 94 ASP A N 1
ATOM 788 C CA . ASP A 1 94 ? 7.125 -14.992 -6.125 1.00 97.19 94 ASP A CA 1
ATOM 789 C C . ASP A 1 94 ? 5.983 -14.180 -6.761 1.00 97.19 94 ASP A C 1
ATOM 791 O O . ASP A 1 94 ? 5.623 -14.381 -7.921 1.00 97.19 94 ASP A O 1
ATOM 795 N N . HIS A 1 95 ? 5.449 -13.188 -6.038 1.00 97.06 95 HIS A N 1
ATOM 796 C CA . HIS A 1 95 ? 4.408 -12.305 -6.563 1.00 97.06 95 HIS A CA 1
ATOM 797 C C . HIS A 1 95 ? 4.914 -11.378 -7.681 1.00 97.06 95 HIS A C 1
ATOM 799 O O . HIS A 1 95 ? 4.227 -11.179 -8.683 1.00 97.06 95 HIS A O 1
ATOM 805 N N . VAL A 1 96 ? 6.118 -10.814 -7.533 1.00 96.88 96 VAL A N 1
ATOM 806 C CA . VAL A 1 96 ? 6.743 -9.971 -8.568 1.00 96.88 96 VAL A CA 1
ATOM 807 C C . VAL A 1 96 ? 7.052 -10.808 -9.809 1.00 96.88 96 VAL A C 1
ATOM 809 O O . VAL A 1 96 ? 6.806 -10.354 -10.923 1.00 96.88 96 VAL A O 1
ATOM 812 N N . GLU A 1 97 ? 7.561 -12.028 -9.636 1.00 96.06 97 GLU A N 1
ATOM 813 C CA . GLU A 1 97 ? 7.861 -12.950 -10.732 1.00 96.06 97 GLU A CA 1
ATOM 814 C C . GLU A 1 97 ? 6.588 -13.351 -11.493 1.00 96.06 97 GLU A C 1
ATOM 816 O O . GLU A 1 97 ? 6.558 -13.270 -12.723 1.00 96.06 97 GLU A O 1
ATOM 821 N N . ALA A 1 98 ? 5.505 -13.666 -10.774 1.00 95.75 98 ALA A N 1
ATOM 822 C CA . ALA A 1 98 ? 4.210 -14.001 -11.364 1.00 95.75 98 ALA A CA 1
ATOM 823 C C . ALA A 1 98 ? 3.602 -12.853 -12.187 1.00 95.75 98 ALA A C 1
ATOM 825 O O . ALA A 1 98 ? 3.013 -13.097 -13.241 1.00 95.75 98 ALA A O 1
ATOM 826 N N . LEU A 1 99 ? 3.740 -11.602 -11.734 1.00 93.75 99 LEU A N 1
ATOM 827 C CA . LEU A 1 99 ? 3.288 -10.433 -12.496 1.00 93.75 99 LEU A CA 1
ATOM 828 C C . LEU A 1 99 ? 4.222 -10.122 -13.672 1.00 93.75 99 LEU A C 1
ATOM 830 O O . LEU A 1 99 ? 3.753 -9.788 -14.757 1.00 93.75 99 LEU A O 1
ATOM 834 N N . ASN A 1 100 ? 5.534 -10.289 -13.501 1.00 93.75 100 ASN A N 1
ATOM 835 C CA . ASN A 1 100 ? 6.503 -10.079 -14.576 1.00 93.75 100 ASN A CA 1
ATOM 836 C C . ASN A 1 100 ? 6.294 -11.049 -15.753 1.00 93.75 100 ASN A C 1
ATOM 838 O O . ASN A 1 100 ? 6.492 -10.669 -16.905 1.00 93.75 100 ASN A O 1
ATOM 842 N N . ALA A 1 101 ? 5.855 -12.281 -15.472 1.00 92.19 101 ALA A N 1
ATOM 843 C CA . ALA A 1 101 ? 5.539 -13.289 -16.484 1.00 92.19 101 ALA A CA 1
ATOM 844 C C . ALA A 1 101 ? 4.334 -12.922 -17.375 1.00 92.19 101 ALA A C 1
ATOM 846 O O . ALA A 1 101 ? 4.173 -13.499 -18.447 1.00 92.19 101 ALA A O 1
ATOM 847 N N . GLN A 1 102 ? 3.497 -11.967 -16.957 1.00 90.94 102 GLN A N 1
ATOM 848 C CA . GLN A 1 102 ? 2.342 -11.504 -17.736 1.00 90.94 102 GLN A CA 1
ATOM 849 C C . GLN A 1 102 ? 2.731 -10.471 -18.801 1.00 90.94 102 GLN A C 1
ATOM 851 O O . GLN A 1 102 ? 1.969 -10.233 -19.739 1.00 90.94 102 GLN A O 1
ATOM 856 N N . PHE A 1 103 ? 3.915 -9.859 -18.692 1.00 87.38 103 PHE A N 1
ATOM 857 C CA . PHE A 1 103 ? 4.393 -8.932 -19.709 1.00 87.38 103 PHE A CA 1
ATOM 858 C C . PHE A 1 103 ? 4.775 -9.671 -20.991 1.00 87.38 103 PHE A C 1
ATOM 860 O O . PHE A 1 103 ? 5.460 -10.691 -20.963 1.00 87.38 103 PHE A O 1
ATOM 867 N N . LYS A 1 104 ? 4.436 -9.077 -22.143 1.00 85.56 104 LYS A N 1
ATOM 868 C CA . LYS A 1 104 ? 4.847 -9.578 -23.467 1.00 85.56 104 LYS A CA 1
ATOM 869 C C . LYS A 1 104 ? 6.364 -9.772 -23.577 1.00 85.56 104 LYS A C 1
ATOM 871 O O . LYS A 1 104 ? 6.826 -10.692 -24.242 1.00 85.56 104 LYS A O 1
ATOM 876 N N . VAL A 1 105 ? 7.129 -8.885 -22.938 1.00 85.88 105 VAL A N 1
ATOM 877 C CA . VAL A 1 105 ? 8.583 -8.997 -22.785 1.00 85.88 105 VAL A CA 1
ATOM 878 C C . VAL A 1 105 ? 8.914 -8.818 -21.301 1.00 85.88 105 VAL A C 1
ATOM 880 O O . VAL A 1 105 ? 8.901 -7.670 -20.828 1.00 85.88 105 VAL A O 1
ATOM 883 N N . PRO A 1 106 ? 9.192 -9.919 -20.578 1.00 89.44 106 PRO A N 1
ATOM 884 C CA . PRO A 1 106 ? 9.524 -9.883 -19.158 1.00 89.44 106 PRO A CA 1
ATOM 885 C C . PRO A 1 106 ? 10.785 -9.066 -18.864 1.00 89.44 106 PRO A C 1
ATOM 887 O O . PRO A 1 106 ? 11.710 -8.995 -19.677 1.00 89.44 106 PRO A O 1
ATOM 890 N N . LEU A 1 107 ? 10.835 -8.466 -17.675 1.00 90.25 107 LEU A N 1
ATOM 891 C CA . LEU A 1 107 ? 12.036 -7.831 -17.136 1.00 90.25 107 LEU A CA 1
ATOM 892 C C . LEU A 1 107 ? 13.085 -8.890 -16.755 1.00 90.25 107 LEU A C 1
ATOM 894 O O . LEU A 1 107 ? 12.717 -10.008 -16.372 1.00 90.25 107 LEU A O 1
ATOM 898 N N . PRO A 1 108 ? 14.386 -8.551 -16.809 1.00 93.50 108 PRO A N 1
ATOM 899 C CA . PRO A 1 108 ? 15.447 -9.448 -16.380 1.00 93.50 108 PRO A CA 1
ATOM 900 C C . PRO A 1 108 ? 15.350 -9.761 -14.882 1.00 93.50 108 PRO A C 1
ATOM 902 O O . PRO A 1 108 ? 14.939 -8.938 -14.062 1.00 93.50 108 PRO A O 1
ATOM 905 N N . VAL A 1 109 ? 15.812 -10.955 -14.505 1.00 94.25 109 VAL A N 1
ATOM 906 C CA . VAL A 1 109 ? 15.753 -11.467 -13.123 1.00 94.25 109 VAL A CA 1
ATOM 907 C C . VAL A 1 109 ? 16.433 -10.527 -12.118 1.00 94.25 109 VAL A C 1
ATOM 909 O O . VAL A 1 109 ? 16.011 -10.435 -10.966 1.00 94.25 109 VAL A O 1
ATOM 912 N N . SER A 1 110 ? 17.480 -9.804 -12.527 1.00 95.06 110 SER A N 1
ATOM 913 C CA . SER A 1 110 ? 18.150 -8.807 -11.683 1.00 95.06 110 SER A CA 1
ATOM 914 C C . SER A 1 110 ? 17.218 -7.660 -11.277 1.00 95.06 110 SER A C 1
ATOM 916 O O . SER A 1 110 ? 17.216 -7.266 -10.110 1.00 95.06 110 SER A O 1
ATOM 918 N N . GLU A 1 111 ? 16.397 -7.166 -12.204 1.00 93.25 111 GLU A N 1
ATOM 919 C CA . GLU A 1 111 ? 15.410 -6.114 -11.947 1.00 93.25 111 GLU A CA 1
ATOM 920 C C . GLU A 1 111 ? 14.281 -6.620 -11.054 1.00 93.25 111 GLU A C 1
ATOM 922 O O . GLU A 1 111 ? 13.961 -5.984 -10.052 1.00 93.25 111 GLU A O 1
ATOM 927 N N . VAL A 1 112 ? 13.746 -7.807 -11.352 1.00 95.50 112 VAL A N 1
ATOM 928 C CA . VAL A 1 112 ? 12.718 -8.477 -10.535 1.00 95.50 112 VAL A CA 1
ATOM 929 C C . VAL A 1 112 ? 13.188 -8.612 -9.084 1.00 95.50 112 VAL A C 1
ATOM 931 O O . VAL A 1 112 ? 12.490 -8.201 -8.155 1.00 95.50 112 VAL A O 1
ATOM 934 N N . LYS A 1 113 ? 14.419 -9.102 -8.875 1.00 96.44 113 LYS A N 1
ATOM 935 C CA . LYS A 1 113 ? 15.032 -9.219 -7.542 1.00 96.44 113 LYS A CA 1
ATOM 936 C C . LYS A 1 113 ? 15.178 -7.865 -6.850 1.00 96.44 113 LYS A C 1
ATOM 938 O O . LYS A 1 113 ? 14.934 -7.773 -5.646 1.00 96.44 113 LYS A O 1
ATOM 943 N N . ALA A 1 114 ? 15.578 -6.822 -7.577 1.00 96.50 114 ALA A N 1
ATOM 944 C CA . ALA A 1 114 ? 15.730 -5.480 -7.021 1.00 96.50 114 ALA A CA 1
ATOM 945 C C . ALA A 1 114 ? 14.382 -4.889 -6.574 1.00 96.50 114 ALA A C 1
ATOM 947 O O . ALA A 1 114 ? 14.279 -4.390 -5.449 1.00 96.50 114 ALA A O 1
ATOM 948 N N . ILE A 1 115 ? 13.344 -5.009 -7.408 1.00 95.81 115 ILE A N 1
ATOM 949 C CA . ILE A 1 115 ? 11.976 -4.560 -7.110 1.00 95.81 115 ILE A CA 1
ATOM 950 C C . ILE A 1 115 ? 11.439 -5.299 -5.882 1.00 95.81 115 ILE A C 1
ATOM 952 O O . ILE A 1 115 ? 11.036 -4.660 -4.906 1.00 95.81 115 ILE A O 1
ATOM 956 N N . ALA A 1 116 ? 11.510 -6.634 -5.886 1.00 97.50 116 ALA A N 1
ATOM 957 C CA . ALA A 1 116 ? 11.049 -7.464 -4.779 1.00 97.50 116 ALA A CA 1
ATOM 958 C C . ALA A 1 116 ? 11.750 -7.095 -3.465 1.00 97.50 116 ALA A C 1
ATOM 960 O O . ALA A 1 116 ? 11.100 -6.840 -2.450 1.00 97.50 116 ALA A O 1
ATOM 961 N N . LYS A 1 117 ? 13.084 -6.974 -3.492 1.00 97.25 117 LYS A N 1
ATOM 962 C CA . LYS A 1 117 ? 13.890 -6.592 -2.327 1.00 97.25 117 LYS A CA 1
ATOM 963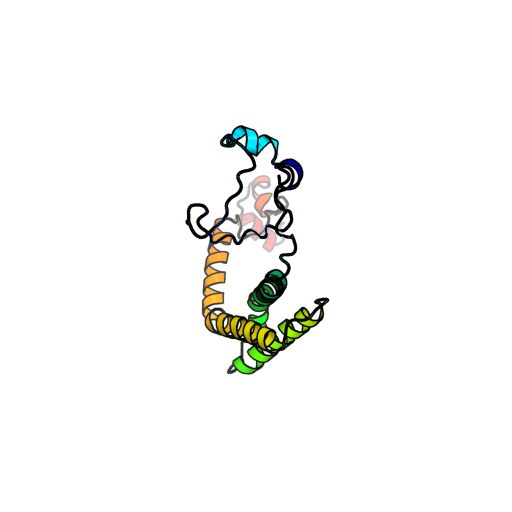 C C . LYS A 1 117 ? 13.535 -5.196 -1.811 1.00 97.25 117 LYS A C 1
ATOM 965 O O . LYS A 1 117 ? 13.512 -4.995 -0.596 1.00 97.25 117 LYS A O 1
ATOM 970 N N . SER A 1 118 ? 13.285 -4.237 -2.701 1.00 97.00 118 SER A N 1
ATOM 971 C CA . SER A 1 118 ? 12.897 -2.871 -2.330 1.00 97.00 118 SER A CA 1
ATOM 972 C C . SER A 1 118 ? 11.564 -2.862 -1.576 1.00 97.00 118 SER A C 1
ATOM 974 O O . SER A 1 118 ? 11.489 -2.381 -0.440 1.00 97.00 118 SER A O 1
ATOM 976 N N . ILE A 1 119 ? 10.537 -3.490 -2.156 1.00 97.44 119 ILE A N 1
ATOM 977 C CA . ILE A 1 119 ? 9.190 -3.547 -1.578 1.00 97.44 119 ILE A CA 1
ATOM 978 C C . ILE A 1 119 ? 9.194 -4.332 -0.265 1.00 97.44 119 ILE A C 1
ATOM 980 O O . ILE A 1 119 ? 8.665 -3.848 0.739 1.00 97.44 119 ILE A O 1
ATOM 984 N N . ALA A 1 120 ? 9.821 -5.510 -0.239 1.00 97.31 120 ALA A N 1
ATOM 985 C CA . ALA A 1 120 ? 9.819 -6.380 0.930 1.00 97.31 120 ALA A CA 1
ATOM 986 C C . ALA A 1 120 ? 10.508 -5.727 2.138 1.00 97.31 120 ALA A C 1
ATOM 988 O O . ALA A 1 120 ? 9.957 -5.731 3.238 1.00 97.31 120 ALA A O 1
ATOM 989 N N . ASN A 1 121 ? 11.667 -5.086 1.943 1.00 96.50 121 ASN A N 1
ATOM 990 C CA . ASN A 1 121 ? 12.373 -4.416 3.039 1.00 96.50 121 ASN A CA 1
ATOM 991 C C . ASN A 1 121 ? 11.624 -3.182 3.552 1.00 96.50 121 ASN A C 1
ATOM 993 O O . ASN A 1 121 ? 11.570 -2.962 4.764 1.00 96.50 121 ASN A O 1
ATOM 997 N N . TRP A 1 122 ? 11.052 -2.375 2.653 1.00 97.19 122 TRP A N 1
ATOM 998 C CA . TRP A 1 122 ? 10.311 -1.183 3.057 1.00 97.19 122 TRP A CA 1
ATOM 999 C C . TRP A 1 122 ? 9.040 -1.553 3.828 1.00 97.19 122 TRP A C 1
ATOM 1001 O O . TRP A 1 122 ? 8.801 -1.031 4.916 1.00 97.19 122 TRP A O 1
ATOM 1011 N N . THR A 1 123 ? 8.265 -2.514 3.321 1.00 96.56 123 THR A N 1
ATOM 1012 C CA . THR A 1 123 ? 7.054 -2.994 4.002 1.00 96.56 123 THR A CA 1
ATOM 1013 C C . THR A 1 123 ? 7.369 -3.659 5.333 1.00 96.56 123 THR A C 1
ATOM 1015 O O . THR A 1 123 ? 6.722 -3.335 6.322 1.00 96.56 123 THR A O 1
ATOM 1018 N N . TYR A 1 124 ? 8.408 -4.492 5.412 1.00 95.06 124 TYR A N 1
ATOM 1019 C CA . TYR A 1 124 ? 8.831 -5.113 6.669 1.00 95.06 124 TYR A CA 1
ATOM 1020 C C . TYR A 1 124 ? 9.181 -4.079 7.754 1.00 95.06 124 TYR A C 1
ATOM 1022 O O . TYR A 1 124 ? 8.867 -4.271 8.927 1.00 95.06 124 TYR A O 1
ATOM 1030 N N . ARG A 1 125 ? 9.802 -2.955 7.371 1.00 94.31 125 ARG A N 1
ATOM 1031 C CA . ARG A 1 125 ? 10.160 -1.871 8.300 1.00 94.31 125 ARG A CA 1
ATOM 1032 C C . ARG A 1 125 ? 8.965 -0.993 8.690 1.00 94.31 125 ARG A C 1
ATOM 1034 O O . ARG A 1 125 ? 8.867 -0.542 9.835 1.00 94.31 125 ARG A O 1
ATOM 1041 N N . GLU A 1 126 ? 8.075 -0.699 7.745 1.00 94.56 126 GLU A N 1
ATOM 1042 C CA . GLU A 1 126 ? 6.998 0.277 7.949 1.00 94.56 126 GLU A CA 1
ATOM 1043 C C . GLU A 1 126 ? 5.663 -0.335 8.394 1.00 94.56 126 GLU A C 1
ATOM 1045 O O . GLU A 1 126 ? 4.917 0.308 9.130 1.00 94.56 126 GLU A O 1
ATOM 1050 N N . PHE A 1 127 ? 5.352 -1.573 8.012 1.00 94.00 127 PHE A N 1
ATOM 1051 C CA . PHE A 1 127 ? 4.057 -2.215 8.262 1.00 94.00 127 PHE A CA 1
ATOM 1052 C C . PHE A 1 127 ? 4.127 -3.162 9.460 1.00 94.00 127 PHE A C 1
ATOM 1054 O O . PHE A 1 127 ? 3.947 -4.375 9.352 1.00 94.00 127 PHE A O 1
ATOM 1061 N N . THR A 1 128 ? 4.363 -2.582 10.635 1.00 93.38 128 THR A N 1
ATOM 1062 C CA . THR A 1 128 ? 4.356 -3.326 11.898 1.00 93.38 128 THR A CA 1
ATOM 1063 C C . THR A 1 128 ? 2.944 -3.404 12.498 1.00 93.38 128 THR A C 1
ATOM 1065 O O . THR A 1 128 ? 2.131 -2.492 12.284 1.00 93.38 128 THR A O 1
ATOM 1068 N N . PRO A 1 129 ? 2.639 -4.439 13.310 1.00 93.06 129 PRO A N 1
ATOM 1069 C CA . PRO A 1 129 ? 1.355 -4.546 14.007 1.00 93.06 129 PRO A CA 1
ATOM 1070 C C . PRO A 1 129 ? 1.014 -3.301 14.833 1.00 93.06 129 PRO A C 1
ATOM 1072 O O . PRO A 1 129 ? -0.135 -2.869 14.883 1.00 93.06 129 PRO A O 1
ATOM 1075 N N . GLU A 1 130 ? 2.018 -2.683 15.455 1.00 93.81 130 GLU A N 1
ATOM 1076 C CA . GLU A 1 130 ? 1.841 -1.468 16.245 1.00 93.81 130 GLU A CA 1
ATOM 1077 C C . GLU A 1 130 ? 1.442 -0.262 15.388 1.00 93.81 130 GLU A C 1
ATOM 1079 O O . GLU A 1 130 ? 0.416 0.368 15.660 1.00 93.81 130 GLU A O 1
ATOM 1084 N N . LYS A 1 131 ? 2.191 0.024 14.313 1.00 94.62 131 LYS A N 1
ATOM 1085 C CA . LYS A 1 131 ? 1.868 1.115 13.379 1.00 94.62 131 LYS A CA 1
ATOM 1086 C C . LYS A 1 131 ? 0.489 0.907 12.745 1.00 94.62 131 LYS A C 1
ATOM 1088 O O . LYS A 1 131 ? -0.265 1.868 12.568 1.00 94.62 131 LYS A O 1
ATOM 1093 N N . PHE A 1 132 ? 0.113 -0.343 12.466 1.00 94.69 132 PHE A N 1
ATOM 1094 C CA . PHE A 1 132 ? -1.219 -0.674 11.965 1.00 94.69 132 PHE A CA 1
ATOM 1095 C C . PHE A 1 132 ? -2.319 -0.351 12.983 1.00 94.69 132 PHE A C 1
ATOM 1097 O O . PHE A 1 132 ? -3.282 0.331 12.624 1.00 94.69 132 PHE A O 1
ATOM 1104 N N . ARG A 1 133 ? -2.167 -0.757 14.254 1.00 94.50 133 ARG A N 1
ATOM 1105 C CA . ARG A 1 133 ? -3.118 -0.409 15.327 1.00 94.50 133 ARG A CA 1
ATOM 1106 C C . ARG A 1 133 ? -3.266 1.103 15.483 1.00 94.50 133 ARG A C 1
ATOM 1108 O O . ARG A 1 133 ? -4.389 1.597 15.548 1.00 94.50 133 ARG A O 1
ATOM 1115 N N . GLN A 1 134 ? -2.159 1.848 15.468 1.00 96.06 134 GLN A N 1
ATOM 1116 C CA . GLN A 1 134 ? -2.188 3.314 15.535 1.00 96.06 134 GLN A CA 1
ATOM 1117 C C . GLN A 1 134 ? -2.936 3.930 14.340 1.00 96.06 134 GLN A C 1
ATOM 1119 O O . GLN A 1 134 ? -3.743 4.846 14.509 1.00 96.06 134 GLN A O 1
ATOM 1124 N N . SER A 1 135 ? -2.708 3.415 13.127 1.00 94.25 135 SER A N 1
ATOM 1125 C CA . SER A 1 135 ? -3.411 3.856 11.915 1.00 94.25 135 SER A CA 1
ATOM 1126 C C . SER A 1 135 ? -4.917 3.576 11.992 1.00 94.25 135 SER A C 1
ATOM 1128 O O . SER A 1 135 ? -5.722 4.461 11.696 1.00 94.25 135 SER A O 1
ATOM 1130 N N . GLN A 1 136 ? -5.309 2.379 12.443 1.00 94.62 136 GLN A N 1
ATOM 1131 C CA . GLN A 1 136 ? -6.714 2.002 12.630 1.00 94.62 136 GLN A CA 1
ATOM 1132 C C . GLN A 1 136 ? -7.398 2.847 13.704 1.00 94.62 136 GLN A C 1
ATOM 1134 O O . GLN A 1 136 ? -8.497 3.333 13.464 1.00 94.62 136 GLN A O 1
ATOM 1139 N N . ALA A 1 137 ? -6.737 3.113 14.833 1.00 94.81 137 ALA A N 1
ATOM 1140 C CA . ALA A 1 137 ? -7.280 3.977 15.878 1.00 94.81 137 ALA A CA 1
ATOM 1141 C C . ALA A 1 137 ? -7.544 5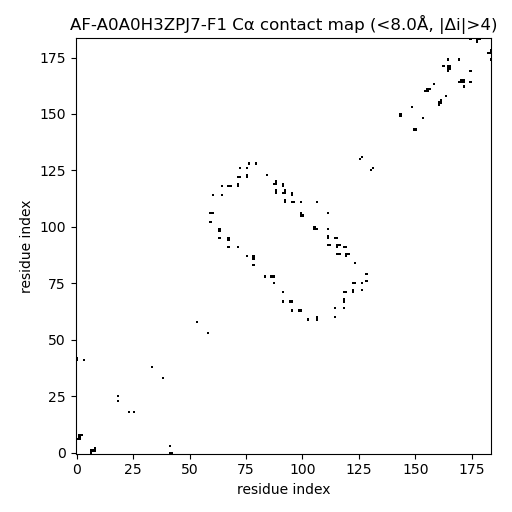.402 15.361 1.00 94.81 137 ALA A C 1
ATOM 1143 O O . ALA A 1 137 ? -8.629 5.945 15.564 1.00 94.81 137 ALA A O 1
ATOM 1144 N N . LYS A 1 138 ? -6.596 5.992 14.616 1.00 95.19 138 LYS A N 1
ATOM 1145 C CA . LYS A 1 138 ? -6.768 7.323 14.000 1.00 95.19 138 LYS A CA 1
ATOM 1146 C C . LYS A 1 138 ? -7.930 7.347 13.001 1.00 95.19 138 LYS A C 1
ATOM 1148 O O . LYS A 1 138 ? -8.753 8.264 13.032 1.00 95.19 138 LYS A O 1
ATOM 1153 N N . LYS A 1 139 ? -8.014 6.340 12.124 1.00 92.88 139 LYS A N 1
ATOM 1154 C CA . LYS A 1 139 ? -9.094 6.219 11.128 1.00 92.88 139 LYS A CA 1
ATOM 1155 C C . LYS A 1 139 ? -10.452 5.989 11.790 1.00 92.88 139 LYS A C 1
ATOM 1157 O O . LYS A 1 139 ? -11.411 6.667 11.434 1.00 92.88 139 LYS A O 1
ATOM 1162 N N . GLY A 1 140 ? -10.512 5.103 12.781 1.00 91.12 140 GLY A N 1
ATOM 1163 C CA . GLY A 1 140 ? -11.706 4.806 13.567 1.00 91.12 140 GLY A CA 1
ATOM 1164 C C . GLY A 1 140 ? -12.204 6.019 14.347 1.00 91.12 140 GLY A C 1
ATOM 1165 O O . GLY A 1 140 ? -13.392 6.310 14.309 1.00 91.12 140 GLY A O 1
ATOM 1166 N N . ALA A 1 141 ? -11.311 6.801 14.960 1.00 90.75 141 ALA A N 1
ATOM 1167 C CA . ALA A 1 141 ? -11.685 8.038 15.644 1.00 90.75 141 ALA A CA 1
ATOM 1168 C C . ALA A 1 141 ? -12.275 9.079 14.679 1.00 90.75 141 ALA A C 1
ATOM 1170 O O . ALA A 1 141 ? -13.287 9.710 14.986 1.00 90.75 141 ALA A O 1
ATOM 1171 N N . LYS A 1 142 ? -11.672 9.247 13.493 1.00 90.88 142 LYS A N 1
ATOM 1172 C CA . LYS A 1 142 ? -12.204 10.145 12.456 1.00 90.88 142 LYS A CA 1
ATOM 1173 C C . LYS A 1 142 ? -13.573 9.674 11.954 1.00 90.88 142 LYS A C 1
ATOM 1175 O O . LYS A 1 142 ? -14.489 10.486 11.861 1.00 90.88 142 LYS A O 1
ATOM 1180 N N . GLY A 1 143 ? -13.714 8.378 11.670 1.00 87.88 143 GLY A N 1
ATOM 1181 C CA . GLY A 1 143 ? -14.976 7.774 11.239 1.00 87.88 143 GLY A CA 1
ATOM 1182 C C . GLY A 1 143 ? -16.068 7.883 12.301 1.00 87.88 143 GLY A C 1
ATOM 1183 O O . GLY A 1 143 ? -17.178 8.297 11.989 1.00 87.88 143 GLY A O 1
ATOM 1184 N N . GLY A 1 144 ? -15.728 7.621 13.564 1.00 87.12 144 GLY A N 1
ATOM 1185 C CA . GLY A 1 144 ? -16.638 7.726 14.702 1.00 87.12 144 GLY A CA 1
ATOM 1186 C C . GLY A 1 144 ? -17.179 9.140 14.900 1.00 87.12 144 GLY A C 1
ATOM 1187 O O . GLY A 1 144 ? -18.379 9.302 15.086 1.00 87.12 144 GLY A O 1
ATOM 1188 N N . LYS A 1 145 ? -16.323 10.167 14.777 1.00 86.25 145 LYS A N 1
ATOM 1189 C CA . LYS A 1 145 ? -16.741 11.581 14.840 1.00 86.25 145 LYS A CA 1
ATOM 1190 C C . LYS A 1 145 ? -17.671 11.986 13.694 1.00 86.25 145 LYS A C 1
ATOM 1192 O O . LYS A 1 145 ? -18.553 12.811 13.900 1.00 86.25 145 LYS A O 1
ATOM 1197 N N . ALA A 1 146 ? -17.452 11.448 12.494 1.00 84.38 146 ALA A N 1
ATOM 1198 C CA . ALA A 1 146 ? -18.297 11.731 11.334 1.00 84.38 146 ALA A CA 1
ATOM 1199 C C . ALA A 1 146 ? -19.623 10.950 11.370 1.00 84.38 146 ALA A C 1
ATOM 1201 O O . ALA A 1 146 ? -20.638 11.421 10.861 1.00 84.38 146 ALA A O 1
ATOM 1202 N N . SER A 1 147 ? -19.625 9.756 11.964 1.00 80.38 147 SER A N 1
ATOM 1203 C CA . SER A 1 147 ? -20.811 8.909 12.067 1.00 80.38 147 SER A CA 1
ATOM 1204 C C . SER A 1 147 ? -21.765 9.389 13.165 1.00 80.38 147 SER A C 1
ATOM 1206 O O . SER A 1 147 ? -21.340 9.703 14.275 1.00 80.38 147 SER A O 1
ATOM 1208 N N . LYS A 1 148 ? -23.074 9.370 12.898 1.00 71.25 148 LYS A N 1
ATOM 1209 C CA . LYS A 1 148 ? -24.117 9.473 13.932 1.00 71.25 148 LYS A CA 1
ATOM 1210 C C . LYS A 1 148 ? -24.545 8.059 14.343 1.00 71.25 148 LYS A C 1
ATOM 1212 O O . LYS A 1 148 ? -24.642 7.181 13.490 1.00 71.25 148 LYS A O 1
ATOM 1217 N N . GLY A 1 149 ? -24.754 7.813 15.639 1.00 68.00 149 GLY A N 1
ATOM 1218 C CA . GLY A 1 149 ? -25.236 6.514 16.141 1.00 68.00 149 GLY A CA 1
ATOM 1219 C C . GLY A 1 149 ? -24.235 5.350 16.052 1.00 68.00 149 GLY A C 1
ATOM 1220 O O . GLY A 1 149 ? -24.648 4.196 15.985 1.00 68.00 149 GLY A O 1
ATOM 1221 N N . GLY A 1 150 ? -22.924 5.628 16.004 1.00 66.94 150 GLY A N 1
ATOM 1222 C CA . GLY A 1 150 ? -21.889 4.585 15.923 1.00 66.94 150 GLY A CA 1
ATOM 1223 C C . GLY A 1 150 ? -21.885 3.802 14.604 1.00 66.94 150 GLY A C 1
ATOM 1224 O O . GLY A 1 150 ? -21.411 2.672 14.567 1.00 66.94 150 GLY A O 1
ATOM 1225 N N . GLY A 1 151 ? -22.448 4.377 13.534 1.00 64.50 151 GLY A N 1
ATOM 1226 C CA . GLY A 1 151 ? -22.565 3.730 12.223 1.00 64.50 151 GLY A CA 1
ATOM 1227 C C . GLY A 1 151 ? -23.785 2.816 12.072 1.00 64.50 151 GLY A C 1
ATOM 1228 O O . GLY A 1 151 ? -23.988 2.264 10.993 1.00 64.50 151 GLY A O 1
ATOM 1229 N N . ARG A 1 152 ? -24.623 2.673 13.110 1.00 69.44 152 ARG A N 1
ATOM 1230 C CA . ARG A 1 152 ? -25.893 1.950 13.002 1.00 69.44 152 ARG A CA 1
ATOM 1231 C C . ARG A 1 152 ? -26.952 2.867 12.374 1.00 69.44 152 ARG A C 1
ATOM 1233 O O . ARG A 1 152 ? -27.197 3.941 12.926 1.00 69.44 152 ARG A O 1
ATOM 1240 N N . PRO A 1 153 ? -27.593 2.473 11.258 1.00 71.31 153 PRO A N 1
ATOM 1241 C CA . PRO A 1 153 ? -28.686 3.252 10.693 1.00 71.31 153 PRO A CA 1
ATOM 1242 C C . PRO A 1 153 ? -29.831 3.346 11.707 1.00 71.31 153 PRO A C 1
ATOM 1244 O O . PRO A 1 153 ? -30.176 2.366 12.374 1.00 71.31 153 PRO A O 1
ATOM 1247 N N . ILE A 1 154 ? -30.397 4.544 11.844 1.00 72.75 154 ILE A N 1
ATOM 1248 C CA . ILE A 1 154 ? -31.570 4.773 12.686 1.00 72.75 154 ILE A CA 1
ATOM 1249 C C . ILE A 1 154 ? -32.759 4.139 11.966 1.00 72.75 154 ILE A C 1
ATOM 1251 O O . ILE A 1 154 ? -33.111 4.553 10.867 1.00 72.75 154 ILE A O 1
ATOM 1255 N N . SER A 1 155 ? -33.352 3.114 12.574 1.00 78.00 155 SER A N 1
ATOM 1256 C CA . SER A 1 155 ? -34.589 2.513 12.076 1.00 78.00 155 SER A CA 1
ATOM 1257 C C . SER A 1 155 ? -35.769 3.324 12.592 1.00 78.00 155 SER A C 1
ATOM 1259 O O . SER A 1 155 ? -35.995 3.355 13.801 1.00 78.00 155 SER A O 1
ATOM 1261 N N . GLU A 1 156 ? -36.541 3.944 11.701 1.00 78.75 156 GLU A N 1
ATOM 1262 C CA . GLU A 1 156 ? -37.760 4.686 12.069 1.00 78.75 156 GLU A CA 1
ATOM 1263 C C . GLU A 1 156 ? -38.807 3.789 12.748 1.00 78.75 156 GLU A C 1
ATOM 1265 O O . GLU A 1 156 ? -39.563 4.233 13.606 1.00 78.75 156 GLU A O 1
ATOM 1270 N N . SER A 1 157 ? -38.797 2.494 12.427 1.00 81.00 157 SER A N 1
ATOM 1271 C CA . SER A 1 157 ? -39.649 1.475 13.048 1.00 81.00 157 SER A CA 1
ATOM 1272 C C . SER A 1 157 ? -39.181 0.996 14.429 1.00 81.00 157 SER A C 1
ATOM 1274 O O . SER A 1 157 ? -39.830 0.145 15.031 1.00 81.00 157 SER A O 1
ATOM 1276 N N . SER A 1 158 ? -38.050 1.494 14.938 1.00 82.69 158 SER A N 1
ATOM 1277 C CA . SER A 1 158 ? -37.560 1.137 16.272 1.00 82.69 158 SER A CA 1
ATOM 1278 C C . SER A 1 158 ? -38.558 1.575 17.345 1.00 82.69 158 SER A C 1
ATOM 1280 O O . SER A 1 158 ? -38.994 2.724 17.340 1.00 82.69 158 SER A O 1
ATOM 1282 N N . GLU A 1 159 ? -38.843 0.714 18.328 1.00 83.56 159 GLU A N 1
ATOM 1283 C CA . GLU A 1 159 ? -39.670 1.064 19.501 1.00 83.56 159 GLU A CA 1
ATOM 1284 C C . GLU A 1 159 ? -39.178 2.339 20.193 1.00 83.56 159 GLU A C 1
ATOM 1286 O O . GLU A 1 159 ? -39.969 3.135 20.689 1.00 83.56 159 GLU A O 1
ATOM 1291 N N . ASN A 1 160 ? -37.860 2.558 20.192 1.00 82.06 160 ASN A N 1
ATOM 1292 C CA . ASN A 1 160 ? -37.259 3.730 20.814 1.00 82.06 160 ASN A CA 1
ATOM 1293 C C . ASN A 1 160 ? -37.478 5.017 20.000 1.00 82.06 160 ASN A C 1
ATOM 1295 O O . ASN A 1 160 ? -37.363 6.095 20.564 1.00 82.06 160 ASN A O 1
ATOM 1299 N N . GLN A 1 161 ? -37.780 4.898 18.703 1.00 84.94 161 GLN A N 1
ATOM 1300 C CA . GLN A 1 161 ? -38.084 6.015 17.808 1.00 84.94 161 GLN A CA 1
ATOM 1301 C C . GLN A 1 161 ? -39.595 6.275 17.700 1.00 84.94 161 GLN A C 1
ATOM 1303 O O . GLN A 1 161 ? -40.010 7.415 17.534 1.00 84.94 161 GLN A O 1
ATOM 1308 N N . GLN A 1 162 ? -40.419 5.226 17.808 1.00 88.44 162 GLN A N 1
ATOM 1309 C CA . GLN A 1 162 ? -41.884 5.327 17.785 1.00 88.44 162 GLN A CA 1
ATOM 1310 C C . GLN A 1 162 ? -42.489 5.804 19.112 1.00 88.44 162 GLN A C 1
ATOM 1312 O O . GLN A 1 162 ? -43.659 6.186 19.138 1.00 88.44 162 GLN A O 1
ATOM 1317 N N . GLU A 1 163 ? -41.711 5.738 20.198 1.00 89.12 163 GLU A N 1
ATOM 1318 C CA . GLU A 1 163 ? -42.071 6.186 21.548 1.00 89.12 163 GLU A CA 1
ATOM 1319 C C . GLU A 1 163 ? -43.503 5.790 21.977 1.00 89.12 163 GLU A C 1
ATOM 1321 O O . GLU A 1 163 ? -44.325 6.643 22.325 1.00 89.12 163 GLU A O 1
ATOM 1326 N N . PRO A 1 164 ? -43.848 4.487 21.974 1.00 90.06 164 PRO A N 1
ATOM 1327 C CA . PRO A 1 164 ? -45.212 4.022 22.247 1.00 90.06 164 PRO A CA 1
ATOM 1328 C C . PRO A 1 164 ? -45.722 4.425 23.640 1.00 90.06 164 PRO A C 1
ATOM 1330 O O . PRO A 1 164 ? -46.921 4.627 23.826 1.00 90.06 164 PRO A O 1
ATOM 1333 N N . TRP A 1 165 ? -44.823 4.606 24.611 1.00 93.00 165 TRP A N 1
ATOM 1334 C CA . TRP A 1 165 ? -45.153 5.106 25.949 1.00 93.00 165 TRP A CA 1
ATOM 1335 C C . TRP A 1 165 ? -45.772 6.508 25.938 1.00 93.00 165 TRP A C 1
ATOM 1337 O O . TRP A 1 165 ? -46.648 6.775 26.757 1.00 93.00 165 TRP A O 1
ATOM 1347 N N . SER A 1 166 ? -45.395 7.366 24.983 1.00 91.88 166 SER A N 1
ATOM 1348 C CA . SER A 1 166 ? -45.971 8.706 24.823 1.00 91.88 166 SER A CA 1
ATOM 1349 C C . SER A 1 166 ? -47.446 8.621 24.419 1.00 91.88 166 SER A C 1
ATOM 1351 O O . SER A 1 166 ? -48.273 9.350 24.959 1.00 91.88 166 SER A O 1
ATOM 1353 N N . LYS A 1 167 ? -47.807 7.669 23.544 1.00 90.88 167 LYS A N 1
ATOM 1354 C CA . LYS A 1 167 ? -49.209 7.404 23.159 1.00 90.88 167 LYS A CA 1
ATOM 1355 C C . LYS A 1 167 ? -50.029 6.811 24.305 1.00 90.88 167 LYS A C 1
ATOM 1357 O O . LYS A 1 167 ? -51.218 7.080 24.411 1.00 90.88 167 LYS A O 1
ATOM 1362 N N . LEU A 1 168 ? -49.389 6.010 25.154 1.00 90.06 168 LEU A N 1
ATOM 1363 C CA . LEU A 1 168 ? -50.001 5.396 26.334 1.00 90.06 168 LEU A CA 1
ATOM 1364 C C . LEU A 1 168 ? -50.075 6.348 27.544 1.00 90.06 168 LEU A C 1
ATOM 1366 O O . LEU A 1 168 ? -50.643 5.974 28.566 1.00 90.06 168 LEU A O 1
ATOM 1370 N N . GLY A 1 169 ? -49.491 7.550 27.461 1.00 93.00 169 GLY A N 1
ATOM 1371 C CA . GLY A 1 169 ? -49.462 8.516 28.565 1.00 93.00 169 GLY A CA 1
ATOM 1372 C C . GLY A 1 169 ? -48.633 8.067 29.776 1.00 93.00 169 GLY A C 1
ATOM 1373 O O . GLY A 1 169 ? -48.839 8.566 30.880 1.00 93.00 169 GLY A O 1
ATOM 1374 N N . ILE A 1 170 ? -47.707 7.119 29.597 1.00 92.69 170 ILE A N 1
ATOM 1375 C CA . ILE A 1 170 ? -46.861 6.570 30.668 1.00 92.69 170 ILE A CA 1
ATOM 1376 C C . ILE A 1 170 ? -45.386 6.914 30.448 1.00 92.69 170 ILE A C 1
ATOM 1378 O O . ILE A 1 170 ? -44.949 7.237 29.346 1.00 92.69 170 ILE A O 1
ATOM 1382 N N . SER A 1 171 ? -44.575 6.811 31.504 1.00 92.81 171 SER A N 1
ATOM 1383 C CA . SER A 1 171 ? -43.127 7.009 31.373 1.00 92.81 171 SER A CA 1
ATOM 1384 C C . SER A 1 171 ? -42.462 5.859 30.600 1.00 92.81 171 SER A C 1
ATOM 1386 O O . SER A 1 171 ? -42.868 4.699 30.721 1.00 92.81 171 SER A O 1
ATOM 1388 N N . ARG A 1 172 ? -41.361 6.151 29.890 1.00 92.00 172 ARG A N 1
ATOM 1389 C CA . ARG A 1 172 ? -40.521 5.142 29.209 1.00 92.00 172 ARG A CA 1
ATOM 1390 C C . ARG A 1 172 ? -40.127 3.985 30.131 1.00 92.00 172 ARG A C 1
ATOM 1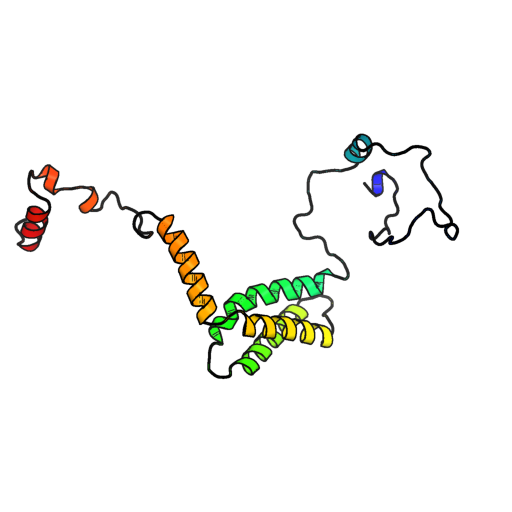392 O O . ARG A 1 172 ? -40.155 2.827 29.726 1.00 92.00 172 ARG A O 1
ATOM 1399 N N . ARG A 1 173 ? -39.775 4.286 31.387 1.00 92.94 173 ARG A N 1
ATOM 1400 C CA . ARG A 1 173 ? -39.401 3.274 32.388 1.00 92.94 173 ARG A CA 1
ATOM 1401 C C . ARG A 1 173 ? -40.577 2.354 32.713 1.00 92.94 173 ARG A C 1
ATOM 1403 O O . ARG A 1 173 ? -40.402 1.142 32.773 1.00 92.94 173 ARG A O 1
ATOM 1410 N N . THR A 1 174 ? -41.765 2.927 32.891 1.00 92.88 174 THR A N 1
ATOM 1411 C CA . THR A 1 174 ? -42.993 2.173 33.173 1.00 92.88 174 THR A CA 1
ATOM 1412 C C . THR A 1 174 ? -43.327 1.221 32.028 1.00 92.88 174 THR A C 1
ATOM 1414 O O . THR A 1 174 ? -43.617 0.059 32.288 1.00 92.88 174 THR A O 1
ATOM 1417 N N . TYR A 1 175 ? -43.205 1.678 30.779 1.00 94.12 175 TYR A N 1
ATOM 1418 C CA . TYR A 1 175 ? -43.440 0.850 29.594 1.00 94.12 175 TYR A CA 1
ATOM 1419 C C . TYR A 1 175 ? -42.544 -0.395 29.563 1.00 94.12 175 TYR A C 1
ATOM 1421 O O . TYR A 1 175 ? -43.049 -1.511 29.484 1.00 94.12 175 TYR A O 1
ATOM 1429 N N . TYR A 1 176 ? -41.223 -0.240 29.715 1.00 93.69 176 TYR A N 1
ATOM 1430 C CA . TYR A 1 176 ? -40.320 -1.398 29.708 1.00 93.69 176 TYR A CA 1
ATOM 1431 C C . TYR A 1 176 ? -40.544 -2.337 30.901 1.00 93.69 176 TYR A C 1
ATOM 1433 O O . TYR A 1 176 ? -40.496 -3.554 30.729 1.00 93.69 176 TYR A O 1
ATOM 1441 N N .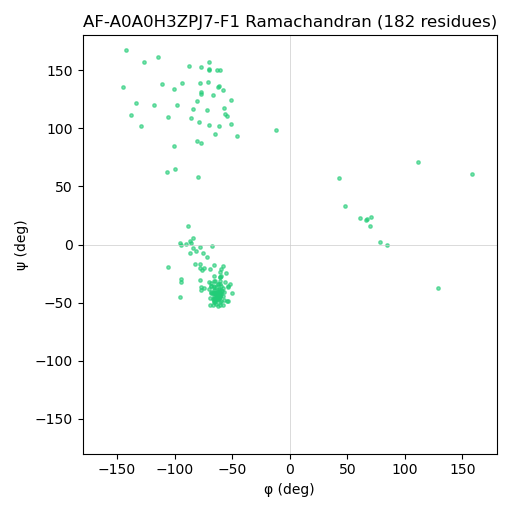 ASN A 1 177 ? -40.861 -1.801 32.083 1.00 94.06 177 ASN A N 1
ATOM 1442 C CA . ASN A 1 177 ? -41.200 -2.624 33.246 1.00 94.06 177 ASN A CA 1
ATOM 1443 C C . ASN A 1 177 ? -42.483 -3.439 33.018 1.00 94.06 177 ASN A C 1
ATOM 1445 O O . ASN A 1 177 ? -42.549 -4.607 33.395 1.00 94.06 177 ASN A O 1
ATOM 1449 N N . TRP A 1 178 ? -43.510 -2.841 32.410 1.00 93.56 178 TRP A N 1
ATOM 1450 C CA . TRP A 1 178 ? -44.775 -3.524 32.129 1.00 93.56 178 TRP A CA 1
ATOM 1451 C C . TRP A 1 178 ? -44.624 -4.575 31.033 1.00 93.56 178 TRP A C 1
ATOM 1453 O O . TRP A 1 178 ? -45.160 -5.668 31.196 1.00 93.56 178 TRP A O 1
ATOM 1463 N N . LYS A 1 179 ? -43.822 -4.281 30.002 1.00 91.56 179 LYS A N 1
ATOM 1464 C CA . LYS A 1 179 ? -43.441 -5.234 28.952 1.00 91.56 179 LYS A CA 1
ATOM 1465 C C . LYS A 1 179 ? -42.701 -6.441 29.530 1.00 91.56 179 LYS A C 1
ATOM 1467 O O . LYS A 1 179 ? -43.013 -7.581 29.216 1.00 91.56 179 LYS A O 1
ATOM 1472 N N . GLN A 1 180 ? -41.762 -6.208 30.448 1.00 92.31 180 GLN A N 1
ATOM 1473 C CA . GLN A 1 180 ? -41.062 -7.289 31.151 1.00 92.31 180 GLN A CA 1
ATOM 1474 C C . GLN A 1 180 ? -41.995 -8.103 32.065 1.00 92.31 180 GLN A C 1
ATOM 1476 O O . GLN A 1 180 ? -41.791 -9.299 32.247 1.00 92.31 180 GLN A O 1
ATOM 1481 N N . SER A 1 181 ? -43.023 -7.462 32.625 1.00 90.62 181 SER A N 1
ATOM 1482 C CA . SER A 1 181 ? -44.018 -8.098 33.498 1.00 90.62 181 SER A CA 1
ATOM 1483 C C . SER A 1 181 ? -45.184 -8.752 32.733 1.00 90.62 181 SER A C 1
ATOM 1485 O O . SER A 1 181 ? -46.110 -9.240 33.376 1.00 90.62 181 SER A O 1
ATOM 1487 N N . GLY A 1 182 ? -45.191 -8.714 31.393 1.00 89.69 182 GLY A N 1
ATOM 1488 C CA . GLY A 1 182 ? -46.262 -9.267 30.551 1.00 89.69 182 GLY A CA 1
ATOM 1489 C C . GLY A 1 182 ? -47.597 -8.514 30.607 1.00 89.69 182 GLY A C 1
ATOM 1490 O O . GLY A 1 182 ? -48.622 -9.060 30.211 1.00 89.69 182 GLY A O 1
ATOM 1491 N N . LYS A 1 183 ? -47.617 -7.278 31.126 1.00 83.94 183 LYS A N 1
ATOM 1492 C CA . LYS A 1 183 ? -48.829 -6.435 31.165 1.00 83.94 183 LYS A CA 1
ATOM 1493 C C . LYS A 1 183 ? -49.155 -5.787 29.815 1.00 83.94 183 LYS A C 1
ATOM 1495 O O . LYS A 1 183 ? -50.285 -5.344 29.628 1.00 83.94 183 LYS A O 1
ATOM 1500 N N . ILE A 1 184 ? -48.159 -5.703 28.935 1.00 80.94 184 ILE A N 1
ATOM 1501 C CA . ILE A 1 184 ? -48.187 -5.218 27.548 1.00 80.94 184 ILE A CA 1
ATOM 1502 C C . ILE A 1 184 ? -47.137 -5.967 26.733 1.00 80.94 184 ILE A C 1
ATOM 1504 O O . ILE A 1 184 ? -46.236 -6.566 27.366 1.00 80.94 184 ILE A O 1
#

Mean predicted aligned error: 14.56 Å

Radius of gyration: 31.85 Å; Cα contacts (8 Å, |Δi|>4): 85; chains: 1; bounding box: 79×51×73 Å

pLDDT: mean 83.42, std 14.19, range [42.03, 97.75]

Solvent-accessible surface area (backbone atoms only — not comparable to full-atom values): 11593 Å² total; per-residue (Å²): 80,51,80,81,69,69,44,72,87,82,68,81,84,79,71,96,63,71,81,87,43,88,92,55,91,78,83,80,94,62,98,67,84,84,49,73,69,65,56,48,78,45,51,79,75,86,65,72,76,68,91,78,72,89,46,89,86,62,39,66,64,51,51,51,48,55,52,50,46,61,51,45,76,61,53,56,68,80,52,76,56,90,84,32,64,64,61,47,45,48,54,39,35,55,52,45,51,60,56,36,68,70,43,97,74,57,74,57,68,68,57,50,51,50,52,24,53,52,48,38,54,52,44,65,72,64,68,38,75,65,56,48,51,54,51,49,51,56,51,48,52,54,50,50,73,73,36,66,74,82,69,50,81,84,55,75,85,35,66,86,66,61,42,62,29,66,80,70,74,45,52,68,68,56,45,55,53,33,43,76,67,67,78,92